Protein AF-A0A068TN97-F1 (afdb_monomer_lite)

pLDDT: mean 81.18, std 13.2, range [40.94, 96.25]

InterPro domains:
  IPR001611 Leucine-rich repeat [PF13855] (22-60)
  IPR001611 Leucine-rich repeat [PS51450] (25-48)
  IPR011009 Protein kinase-like domain superfamily [SSF56112] (70-181)
  IPR032675 Leucine-rich repeat domain superfamily [G3DSA:3.80.10.10] (4-67)
  IPR052451 Serine/threonine kinase-like [PTHR48008] (72-177)

Structure (mmCIF, N/CA/C/O backbone):
data_AF-A0A068TN97-F1
#
_entry.id   AF-A0A068TN97-F1
#
loop_
_atom_site.group_PDB
_atom_site.id
_atom_site.type_symbol
_atom_site.label_atom_id
_atom_site.label_alt_id
_atom_site.label_comp_id
_atom_site.label_asym_id
_atom_site.label_entity_id
_atom_site.label_seq_id
_atom_site.pdbx_PDB_ins_code
_atom_site.Cartn_x
_atom_site.Cartn_y
_atom_site.Cartn_z
_atom_site.occupancy
_atom_site.B_iso_or_equiv
_atom_site.auth_seq_id
_atom_site.auth_comp_id
_atom_site.auth_asym_id
_atom_site.auth_atom_id
_atom_site.pdbx_PDB_model_num
ATOM 1 N N . MET A 1 1 ? 1.987 15.590 -36.826 1.00 49.16 1 MET A N 1
ATOM 2 C CA . MET A 1 1 ? 1.881 14.157 -37.178 1.00 49.16 1 MET A CA 1
ATOM 3 C C . MET A 1 1 ? 2.171 13.370 -35.916 1.00 49.16 1 MET A C 1
ATOM 5 O O . MET A 1 1 ? 3.242 13.570 -35.356 1.00 49.16 1 MET A O 1
ATOM 9 N N . ARG A 1 2 ? 1.218 12.561 -35.445 1.00 51.78 2 ARG A N 1
ATOM 10 C CA . ARG A 1 2 ? 1.407 11.700 -34.271 1.00 51.78 2 ARG A CA 1
ATOM 11 C C . ARG A 1 2 ? 2.441 10.623 -34.602 1.00 51.78 2 ARG A C 1
ATOM 13 O O . ARG A 1 2 ? 2.376 10.057 -35.696 1.00 51.78 2 ARG A O 1
ATOM 20 N N . LYS A 1 3 ? 3.410 10.372 -33.718 1.00 74.44 3 LYS A N 1
ATOM 21 C CA . LYS A 1 3 ? 4.432 9.335 -33.933 1.00 74.44 3 LYS A CA 1
ATOM 22 C C . LYS A 1 3 ? 4.062 8.080 -33.155 1.00 74.44 3 LYS A C 1
ATOM 24 O O . LYS A 1 3 ? 3.906 8.124 -31.937 1.00 74.44 3 LYS A O 1
ATOM 29 N N . PHE A 1 4 ? 3.946 6.978 -33.887 1.00 81.12 4 PHE A N 1
ATOM 30 C CA . PHE A 1 4 ? 3.599 5.662 -33.368 1.00 81.12 4 PHE A CA 1
ATOM 31 C C . PHE A 1 4 ? 4.778 4.717 -33.588 1.00 81.12 4 PHE A C 1
ATOM 33 O O . PHE A 1 4 ? 5.364 4.703 -34.672 1.00 81.12 4 PHE A O 1
ATOM 40 N N . CYS A 1 5 ? 5.101 3.914 -32.580 1.00 78.81 5 CYS A N 1
ATOM 41 C CA . CYS A 1 5 ? 6.014 2.787 -32.706 1.00 78.81 5 CYS A CA 1
ATOM 42 C C . CYS A 1 5 ? 5.256 1.520 -32.310 1.00 78.81 5 CYS A C 1
ATOM 44 O O . CYS A 1 5 ? 4.825 1.389 -31.165 1.00 78.81 5 CYS A O 1
ATOM 46 N N . HIS A 1 6 ? 5.057 0.619 -33.270 1.00 81.25 6 HIS A N 1
ATOM 47 C CA . HIS A 1 6 ? 4.324 -0.624 -33.067 1.00 81.25 6 HIS A CA 1
ATOM 48 C C . HIS A 1 6 ? 5.137 -1.789 -33.624 1.00 81.25 6 HIS A C 1
ATOM 50 O O . HIS A 1 6 ? 5.410 -1.853 -34.824 1.00 81.25 6 HIS A O 1
ATOM 56 N N . SER A 1 7 ? 5.519 -2.715 -32.753 1.00 74.50 7 SER A N 1
ATOM 57 C CA . SER A 1 7 ? 6.149 -3.970 -33.141 1.00 74.50 7 SER A CA 1
ATOM 58 C C . SER A 1 7 ? 5.653 -5.081 -32.226 1.00 74.50 7 SER A C 1
ATOM 60 O O . SER A 1 7 ? 6.258 -5.341 -31.190 1.00 74.50 7 SER A O 1
ATOM 62 N N . GLN A 1 8 ? 4.562 -5.742 -32.600 1.00 74.69 8 GLN A N 1
ATOM 63 C CA . GLN A 1 8 ? 4.034 -6.903 -31.884 1.00 74.69 8 GLN A CA 1
ATOM 64 C C . GLN A 1 8 ? 4.327 -8.197 -32.645 1.00 74.69 8 GLN A C 1
ATOM 66 O O . GLN A 1 8 ? 4.273 -8.220 -33.874 1.00 74.69 8 GLN A O 1
ATOM 71 N N . GLY A 1 9 ? 4.630 -9.290 -31.939 1.00 69.94 9 GLY A N 1
ATOM 72 C CA . GLY A 1 9 ? 4.748 -10.622 -32.549 1.00 69.94 9 GLY A CA 1
ATOM 73 C C . GLY A 1 9 ? 5.951 -10.818 -33.480 1.00 69.94 9 GLY A C 1
ATOM 74 O O . GLY A 1 9 ? 6.032 -11.836 -34.166 1.00 69.94 9 GLY A O 1
ATOM 75 N N . LEU A 1 10 ? 6.909 -9.885 -33.496 1.00 76.94 10 LEU A N 1
ATOM 76 C CA . LEU A 1 10 ? 8.097 -9.933 -34.359 1.00 76.94 10 LEU A CA 1
ATOM 77 C C . LEU A 1 10 ? 9.245 -10.772 -33.770 1.00 76.94 10 LEU A C 1
ATOM 79 O O . LEU A 1 10 ? 10.335 -10.810 -34.338 1.00 76.94 10 LEU A O 1
ATOM 83 N N . ARG A 1 11 ? 9.015 -11.453 -32.636 1.00 79.12 11 ARG A N 1
ATOM 84 C CA . ARG A 1 11 ? 10.014 -12.260 -31.907 1.00 79.12 11 ARG A CA 1
ATOM 85 C C . ARG A 1 11 ? 11.295 -11.480 -31.584 1.00 79.12 11 ARG A C 1
ATOM 87 O O . ARG A 1 11 ? 12.383 -12.054 -31.544 1.00 79.12 11 ARG A O 1
ATOM 94 N N . LEU A 1 12 ? 11.177 -10.173 -31.344 1.00 82.31 12 LEU A N 1
ATOM 95 C CA . LEU A 1 12 ? 12.321 -9.348 -30.958 1.00 82.31 12 LEU A CA 1
ATOM 96 C C . LEU A 1 12 ? 12.901 -9.875 -29.647 1.00 82.31 12 LEU A C 1
ATOM 98 O O . LEU A 1 12 ? 12.160 -10.062 -28.693 1.00 82.31 12 LEU A O 1
ATOM 102 N N . ASN A 1 13 ? 14.207 -10.119 -29.591 1.00 84.56 13 ASN A N 1
ATOM 103 C CA . ASN A 1 13 ? 14.864 -10.767 -28.450 1.00 84.56 13 ASN A CA 1
ATOM 104 C C . ASN A 1 13 ? 15.974 -9.922 -27.807 1.00 84.56 13 ASN A C 1
ATOM 106 O O . ASN A 1 13 ? 16.720 -10.406 -26.958 1.00 84.56 13 ASN A O 1
ATOM 110 N N . ARG A 1 14 ? 16.101 -8.663 -28.230 1.00 83.69 14 ARG A N 1
ATOM 111 C CA . ARG A 1 14 ? 17.090 -7.712 -27.715 1.00 83.69 14 ARG A CA 1
ATOM 112 C C . ARG A 1 14 ? 16.476 -6.824 -26.626 1.00 83.69 14 ARG A C 1
ATOM 114 O O . ARG A 1 14 ? 15.255 -6.729 -26.556 1.00 83.69 14 ARG A O 1
ATOM 121 N N . PRO A 1 15 ? 17.287 -6.167 -25.786 1.00 86.25 15 PRO A N 1
ATOM 122 C CA . PRO A 1 15 ? 16.788 -5.122 -24.901 1.00 86.25 15 PRO A CA 1
ATOM 123 C C . PRO A 1 15 ? 16.135 -3.977 -25.671 1.00 86.25 15 PRO A C 1
ATOM 125 O O . PRO A 1 15 ? 16.479 -3.713 -26.827 1.00 86.25 15 PRO A O 1
ATOM 128 N N . ILE A 1 16 ? 15.209 -3.286 -25.007 1.00 88.25 16 ILE A N 1
ATOM 129 C CA . ILE A 1 16 ? 14.672 -2.020 -25.504 1.00 88.25 16 ILE A CA 1
ATOM 130 C C . ILE A 1 16 ? 15.846 -1.041 -25.606 1.00 88.25 16 ILE A C 1
ATOM 132 O O . ILE A 1 16 ? 16.608 -0.882 -24.658 1.00 88.25 16 ILE A O 1
ATOM 136 N N . ALA A 1 17 ? 16.018 -0.418 -26.769 1.00 88.31 17 ALA A N 1
ATOM 137 C CA . ALA A 1 17 ? 17.126 0.499 -26.995 1.00 88.31 17 ALA A CA 1
ATOM 138 C C . ALA A 1 17 ? 16.873 1.854 -26.319 1.00 88.31 17 ALA A C 1
ATOM 140 O O . ALA A 1 17 ? 15.827 2.466 -26.544 1.00 88.31 17 ALA A O 1
ATOM 141 N N . ASP A 1 18 ? 17.870 2.372 -25.595 1.00 85.56 18 ASP A N 1
ATOM 142 C CA . ASP A 1 18 ? 17.830 3.699 -24.956 1.00 85.56 18 ASP A CA 1
ATOM 143 C C . ASP A 1 18 ? 17.488 4.829 -25.935 1.00 85.56 18 ASP A C 1
ATOM 145 O O . ASP A 1 18 ? 16.902 5.840 -25.544 1.00 85.56 18 ASP A O 1
ATOM 149 N N . SER A 1 19 ? 17.809 4.650 -27.220 1.00 85.56 19 SER A N 1
ATOM 150 C CA . SER A 1 19 ? 17.523 5.615 -28.279 1.00 85.56 19 SER A CA 1
ATOM 151 C C . SER A 1 19 ? 16.033 5.905 -28.471 1.00 85.56 19 SER A C 1
ATOM 153 O O . SER A 1 19 ? 15.703 6.973 -28.987 1.00 85.56 19 SER A O 1
ATOM 155 N N . LEU A 1 20 ? 15.135 5.021 -28.017 1.00 84.75 20 LEU A N 1
ATOM 156 C CA . LEU A 1 20 ? 13.691 5.275 -28.015 1.00 84.75 20 LEU A CA 1
ATOM 157 C C . LEU A 1 20 ? 13.319 6.492 -27.158 1.00 84.75 20 LEU A C 1
ATOM 159 O O . LEU A 1 20 ? 12.398 7.220 -27.521 1.00 84.75 20 LEU A O 1
ATOM 163 N N . GLY A 1 21 ? 14.080 6.775 -26.098 1.00 81.62 21 GLY A N 1
ATOM 164 C CA . GLY A 1 21 ? 13.890 7.967 -25.269 1.00 81.62 21 GLY A CA 1
ATOM 165 C C . GLY A 1 21 ? 14.198 9.292 -25.974 1.00 81.62 21 GLY A C 1
ATOM 166 O O . GLY A 1 21 ? 13.709 10.338 -25.561 1.00 81.62 21 GLY A O 1
ATOM 167 N N . HIS A 1 22 ? 14.943 9.277 -27.087 1.00 87.06 22 HIS A N 1
ATOM 168 C CA . HIS A 1 22 ? 15.170 10.484 -27.895 1.00 87.06 22 HIS A CA 1
ATOM 169 C C . HIS A 1 22 ? 13.959 10.857 -28.757 1.00 87.06 22 HIS A C 1
ATOM 171 O O . HIS A 1 22 ? 13.893 11.962 -29.302 1.00 87.06 22 HIS A O 1
ATOM 177 N N . ILE A 1 23 ? 12.979 9.961 -28.893 1.00 87.06 23 ILE A N 1
ATOM 178 C CA . ILE A 1 23 ? 11.760 10.214 -29.657 1.00 87.06 23 ILE A CA 1
ATOM 179 C C . ILE A 1 23 ? 10.747 10.911 -28.746 1.00 87.06 23 ILE A C 1
ATOM 181 O O . ILE A 1 23 ? 9.641 10.433 -28.546 1.00 87.06 23 ILE A O 1
ATOM 185 N N . ILE A 1 24 ? 11.095 12.089 -28.228 1.00 85.19 24 ILE A N 1
ATOM 186 C CA . ILE A 1 24 ? 10.272 12.850 -27.266 1.00 85.19 24 ILE A CA 1
ATOM 187 C C . ILE A 1 24 ? 8.846 13.164 -27.755 1.00 85.19 24 ILE A C 1
ATOM 189 O O . ILE A 1 24 ? 7.986 13.508 -26.963 1.00 85.19 24 ILE A O 1
ATOM 193 N N . SER A 1 25 ? 8.586 13.039 -29.060 1.00 88.12 25 SER A N 1
ATOM 194 C CA . SER A 1 25 ? 7.274 13.244 -29.703 1.00 88.12 25 SER A CA 1
ATOM 195 C C . SER A 1 25 ? 6.462 11.950 -29.870 1.00 88.12 25 SER A C 1
ATOM 197 O O . SER A 1 25 ? 5.486 11.935 -30.618 1.00 88.12 25 SER A O 1
ATOM 199 N N . LEU A 1 26 ? 6.899 10.845 -29.261 1.00 85.62 26 LEU A N 1
ATOM 200 C CA . LEU A 1 26 ? 6.230 9.551 -29.338 1.00 85.62 26 LEU A CA 1
ATOM 201 C C . LEU A 1 26 ? 4.951 9.567 -28.495 1.00 85.62 26 LEU A C 1
ATOM 203 O O . LEU A 1 26 ? 5.003 9.834 -27.299 1.00 85.62 26 LEU A O 1
ATOM 207 N N . GLU A 1 27 ? 3.815 9.259 -29.121 1.00 82.69 27 GLU A N 1
ATOM 208 C CA . GLU A 1 27 ? 2.507 9.236 -28.449 1.00 82.69 27 GLU A CA 1
ATOM 209 C C . GLU A 1 27 ? 2.067 7.818 -28.079 1.00 82.69 27 GLU A C 1
ATOM 211 O O . GLU A 1 27 ? 1.335 7.628 -27.107 1.00 82.69 27 GLU A O 1
ATOM 216 N N . VAL A 1 28 ? 2.520 6.820 -28.842 1.00 82.19 28 VAL A N 1
ATOM 217 C CA . VAL A 1 28 ? 2.149 5.411 -28.677 1.00 82.19 28 VAL A CA 1
ATOM 218 C C . VAL A 1 28 ? 3.379 4.537 -28.881 1.00 82.19 28 VAL A C 1
ATOM 220 O O . VAL A 1 28 ? 4.020 4.596 -29.938 1.00 82.19 28 VAL A O 1
ATOM 223 N N . LEU A 1 29 ? 3.666 3.694 -27.891 1.00 86.56 29 LEU A N 1
ATOM 224 C CA . LEU A 1 29 ? 4.701 2.670 -27.939 1.00 86.56 29 LEU A CA 1
ATOM 225 C C . LEU A 1 29 ? 4.099 1.312 -27.587 1.00 86.56 29 LEU A C 1
ATOM 227 O O . LEU A 1 29 ? 3.669 1.084 -26.458 1.00 86.56 29 LEU A O 1
ATOM 231 N N . ASP A 1 30 ? 4.107 0.396 -28.542 1.00 84.50 30 ASP A N 1
ATOM 232 C CA . ASP A 1 30 ? 3.635 -0.965 -28.337 1.00 84.50 30 ASP A CA 1
ATOM 233 C C . ASP A 1 30 ? 4.679 -1.969 -28.819 1.00 84.50 30 ASP A C 1
ATOM 235 O O . ASP A 1 30 ? 4.937 -2.110 -30.017 1.00 84.50 30 ASP A O 1
ATOM 239 N N . LEU A 1 31 ? 5.291 -2.649 -27.856 1.00 86.88 31 LEU A N 1
ATOM 240 C CA . LEU A 1 31 ? 6.299 -3.684 -28.063 1.00 86.88 31 LEU A CA 1
ATOM 241 C C . LEU A 1 31 ? 5.821 -5.040 -27.533 1.00 86.88 31 LEU A C 1
ATOM 243 O O . LEU A 1 31 ? 6.640 -5.935 -27.291 1.00 86.88 31 LEU A O 1
ATOM 247 N N . SER A 1 32 ? 4.520 -5.185 -27.285 1.00 85.44 32 SER A N 1
ATOM 248 C CA . SER A 1 32 ? 3.985 -6.368 -26.626 1.00 85.44 32 SER A CA 1
ATOM 249 C C . SER A 1 32 ? 4.159 -7.641 -27.452 1.00 85.44 32 SER A C 1
ATOM 251 O O . SER A 1 32 ? 4.317 -7.604 -28.672 1.00 85.44 32 SER A O 1
ATOM 253 N N . ASN A 1 33 ? 4.142 -8.791 -26.782 1.00 85.06 33 ASN A N 1
ATOM 254 C CA . ASN A 1 33 ? 4.224 -10.105 -27.420 1.00 85.06 33 ASN A CA 1
ATOM 255 C C . ASN A 1 33 ? 5.516 -10.301 -28.237 1.00 85.06 33 ASN A C 1
ATOM 257 O O . ASN A 1 33 ? 5.493 -10.683 -29.411 1.00 85.06 33 ASN A O 1
ATOM 261 N N . ASN A 1 34 ? 6.655 -10.013 -27.611 1.00 84.75 34 ASN A N 1
ATOM 262 C CA . ASN A 1 34 ? 7.986 -10.305 -28.137 1.00 84.75 34 ASN A CA 1
ATOM 263 C C . ASN A 1 34 ? 8.798 -11.089 -27.090 1.00 84.75 34 ASN A C 1
ATOM 265 O O . ASN A 1 34 ? 8.294 -11.516 -26.059 1.00 84.75 34 ASN A O 1
ATOM 269 N N . ASN A 1 35 ? 10.076 -11.319 -27.369 1.00 84.62 35 ASN A N 1
ATOM 270 C CA . ASN A 1 35 ? 11.005 -11.998 -26.471 1.00 84.62 35 ASN A CA 1
ATOM 271 C C . ASN A 1 35 ? 12.020 -11.004 -25.867 1.00 84.62 35 ASN A C 1
ATOM 273 O O . ASN A 1 35 ? 13.162 -11.382 -25.584 1.00 84.62 35 ASN A O 1
ATOM 277 N N . LEU A 1 36 ? 11.646 -9.719 -25.754 1.00 85.56 36 LEU A N 1
ATOM 278 C CA . LEU A 1 36 ? 12.540 -8.649 -25.305 1.00 85.56 36 LEU A CA 1
ATOM 279 C C . LEU A 1 36 ? 12.953 -8.922 -23.859 1.00 85.56 36 LEU A C 1
ATOM 281 O O . LEU A 1 36 ? 12.133 -9.345 -23.049 1.00 85.56 36 LEU A O 1
ATOM 285 N N . SER A 1 37 ? 14.215 -8.680 -23.522 1.00 82.69 37 SER A N 1
ATOM 286 C CA . SER A 1 37 ? 14.755 -8.968 -22.190 1.00 82.69 37 SER A CA 1
ATOM 287 C C . SER A 1 37 ? 15.732 -7.889 -21.734 1.00 82.69 37 SER A C 1
ATOM 289 O O . SER A 1 37 ? 16.236 -7.122 -22.547 1.00 82.69 37 SER A O 1
ATOM 291 N N . GLY A 1 38 ? 16.004 -7.812 -20.431 1.00 82.06 38 GLY A N 1
ATOM 292 C CA . GLY A 1 38 ? 16.832 -6.744 -19.854 1.00 82.06 38 GLY A CA 1
ATOM 293 C C . GLY A 1 38 ? 16.003 -5.585 -19.285 1.00 82.06 38 GLY A C 1
ATOM 294 O O . GLY A 1 38 ? 14.782 -5.713 -19.177 1.00 82.06 38 GLY A O 1
ATOM 295 N N . PRO A 1 39 ? 16.645 -4.497 -18.823 1.00 80.44 39 PRO A N 1
ATOM 296 C CA . PRO A 1 39 ? 15.943 -3.397 -18.175 1.00 80.44 39 PRO A CA 1
ATOM 297 C C . PRO A 1 39 ? 15.105 -2.577 -19.168 1.00 80.44 39 PRO A C 1
ATOM 299 O O . PRO A 1 39 ? 15.451 -2.463 -20.341 1.00 80.44 39 PRO A O 1
ATOM 302 N N . ILE A 1 40 ? 14.020 -1.984 -18.679 1.00 84.88 40 ILE A N 1
ATOM 303 C CA . ILE A 1 40 ? 13.270 -0.915 -19.333 1.00 84.88 40 ILE A CA 1
ATOM 304 C C . ILE A 1 40 ? 14.122 0.356 -19.198 1.00 84.88 40 ILE A C 1
ATOM 306 O O . ILE A 1 40 ? 14.347 0.775 -18.062 1.00 84.88 40 ILE A O 1
ATOM 310 N N . PRO A 1 41 ? 14.593 0.960 -20.303 1.00 85.50 41 PRO A N 1
ATOM 311 C CA . PRO A 1 41 ? 15.440 2.145 -20.262 1.00 85.50 41 PRO A CA 1
ATOM 312 C C . PRO A 1 41 ? 14.784 3.314 -19.532 1.00 85.50 41 PRO A C 1
ATOM 314 O O . PRO A 1 41 ? 13.663 3.706 -19.871 1.00 85.50 41 PRO A O 1
ATOM 317 N N . LYS A 1 42 ? 15.508 3.952 -18.608 1.00 79.56 42 LYS A N 1
ATOM 318 C CA . LYS A 1 42 ? 15.075 5.193 -17.950 1.00 79.56 42 LYS A CA 1
ATOM 319 C C . LYS A 1 42 ? 14.850 6.329 -18.942 1.00 79.56 42 LYS A C 1
ATOM 321 O O . LYS A 1 42 ? 14.064 7.228 -18.674 1.00 79.56 42 LYS A O 1
ATOM 326 N N . SER A 1 43 ? 15.463 6.277 -20.122 1.00 81.69 43 SER A N 1
ATOM 327 C CA . SER A 1 43 ? 15.184 7.236 -21.191 1.00 81.69 43 SER A CA 1
ATOM 328 C C . SER A 1 43 ? 13.716 7.218 -21.656 1.00 81.69 43 SER A C 1
ATOM 330 O O . SER A 1 43 ? 13.263 8.186 -22.255 1.00 81.69 43 SER A O 1
ATOM 332 N N . LEU A 1 44 ? 12.926 6.184 -21.343 1.00 82.75 44 LEU A N 1
ATOM 333 C CA . LEU A 1 44 ? 11.479 6.209 -21.586 1.00 82.75 44 LEU A CA 1
ATOM 334 C C . LEU A 1 44 ? 10.715 7.131 -20.617 1.00 82.75 44 LEU A C 1
ATOM 336 O O . LEU A 1 44 ? 9.614 7.559 -20.948 1.00 82.75 44 LEU A O 1
ATOM 340 N N . GLU A 1 45 ? 11.297 7.485 -19.465 1.00 79.88 45 GLU A N 1
ATOM 341 C CA . GLU A 1 45 ? 10.715 8.419 -18.483 1.00 79.88 45 GLU A CA 1
ATOM 342 C C . GLU A 1 45 ? 10.592 9.843 -19.049 1.00 79.88 45 GLU A C 1
ATOM 344 O O . GLU A 1 45 ? 9.705 10.595 -18.656 1.00 79.88 45 GLU A O 1
ATOM 349 N N . VAL A 1 46 ? 11.443 10.216 -20.015 1.00 82.00 46 VAL A N 1
ATOM 350 C CA . VAL A 1 46 ? 11.436 11.563 -20.614 1.00 82.00 46 VAL A CA 1
ATOM 351 C C . VAL A 1 46 ? 10.414 11.734 -21.749 1.00 82.00 46 VAL A C 1
ATOM 353 O O . VAL A 1 46 ? 10.320 12.813 -22.336 1.00 82.00 46 VAL A O 1
ATOM 356 N N . LEU A 1 47 ? 9.632 10.696 -22.074 1.00 83.12 47 LEU A N 1
ATOM 357 C CA . LEU A 1 47 ? 8.617 10.728 -23.132 1.00 83.12 47 LEU A CA 1
ATOM 358 C C . LEU A 1 47 ? 7.315 11.390 -22.648 1.00 83.12 47 LEU A C 1
ATOM 360 O O . LEU A 1 47 ? 6.300 10.732 -22.432 1.00 83.12 47 LEU A O 1
ATOM 364 N N . SER A 1 48 ? 7.334 12.715 -22.513 1.00 82.19 48 SER A N 1
ATOM 365 C CA . SER A 1 48 ? 6.231 13.512 -21.949 1.00 82.19 48 SER A CA 1
ATOM 366 C C . SER A 1 48 ? 4.916 13.486 -22.741 1.00 82.19 48 SER A C 1
ATOM 368 O O . SER A 1 48 ? 3.871 13.818 -22.188 1.00 82.19 48 SER A O 1
ATOM 370 N N . TYR A 1 49 ? 4.947 13.091 -24.017 1.00 81.12 49 TYR A N 1
ATOM 371 C CA . TYR A 1 49 ? 3.760 12.982 -24.874 1.00 81.12 49 TYR A CA 1
ATOM 372 C C . TYR A 1 49 ? 3.218 11.549 -24.994 1.00 81.12 49 TYR A C 1
ATOM 374 O O . TYR A 1 49 ? 2.251 11.327 -25.724 1.00 81.12 49 TYR A O 1
ATOM 382 N N . LEU A 1 50 ? 3.815 10.571 -24.301 1.00 80.50 50 LEU A N 1
ATOM 383 C CA . LEU A 1 50 ? 3.412 9.172 -24.399 1.00 80.50 50 LEU A CA 1
ATOM 384 C C . LEU A 1 50 ? 2.057 8.955 -23.713 1.00 80.50 50 LEU A C 1
ATOM 386 O O . LEU A 1 50 ? 1.924 9.063 -22.499 1.00 80.50 50 LEU A O 1
ATOM 390 N N . THR A 1 51 ? 1.048 8.621 -24.509 1.00 80.06 51 THR A N 1
ATOM 391 C CA . THR A 1 51 ? -0.330 8.378 -24.048 1.00 80.06 51 THR A CA 1
ATOM 392 C C . THR A 1 51 ? -0.662 6.895 -23.926 1.00 80.06 51 THR A C 1
ATOM 394 O O . THR A 1 51 ? -1.607 6.525 -23.233 1.00 80.06 51 THR A O 1
ATOM 397 N N . TYR A 1 52 ? 0.112 6.036 -24.592 1.00 75.12 52 TYR A N 1
ATOM 398 C CA . TYR A 1 52 ? -0.078 4.592 -24.581 1.00 75.12 52 TYR A CA 1
ATOM 399 C C . TYR A 1 52 ? 1.271 3.873 -24.582 1.00 75.12 52 TYR A C 1
ATOM 401 O O . TYR A 1 52 ? 2.097 4.089 -25.473 1.00 75.12 52 TYR A O 1
ATOM 409 N N . LEU A 1 53 ? 1.463 2.988 -23.605 1.00 82.81 53 LEU A N 1
ATOM 410 C CA . LEU A 1 53 ? 2.631 2.124 -23.484 1.00 82.81 53 LEU A CA 1
ATOM 411 C C . LEU A 1 53 ? 2.178 0.686 -23.243 1.00 82.81 53 LEU A C 1
ATOM 413 O O . LEU A 1 53 ? 1.554 0.394 -22.224 1.00 82.81 53 LEU A O 1
ATOM 417 N N . ASN A 1 54 ? 2.540 -0.220 -24.144 1.00 79.00 54 ASN A N 1
ATOM 418 C CA . ASN A 1 54 ? 2.289 -1.643 -23.975 1.00 79.00 54 ASN A CA 1
ATOM 419 C C . ASN A 1 54 ? 3.584 -2.439 -24.158 1.00 79.00 54 ASN A C 1
ATOM 421 O O . ASN A 1 54 ? 4.121 -2.549 -25.258 1.00 79.00 54 ASN A O 1
ATOM 425 N N . LEU A 1 55 ? 4.088 -2.992 -23.054 1.00 83.00 55 LEU A N 1
ATOM 426 C CA . LEU A 1 55 ? 5.298 -3.822 -23.007 1.00 83.00 55 LEU A CA 1
ATOM 427 C C . LEU A 1 55 ? 4.999 -5.268 -22.577 1.00 83.00 55 LEU A C 1
ATOM 429 O O . LEU A 1 55 ? 5.925 -6.037 -22.318 1.00 83.00 55 LEU A O 1
ATOM 433 N N . SER A 1 56 ? 3.717 -5.631 -22.476 1.00 78.31 56 SER A N 1
ATOM 434 C CA . SER A 1 56 ? 3.265 -6.934 -21.972 1.00 78.31 56 SER A CA 1
ATOM 435 C C . SER A 1 56 ? 3.790 -8.107 -22.807 1.00 78.31 56 SER A C 1
ATOM 437 O O . SER A 1 56 ? 4.148 -7.940 -23.971 1.00 78.31 56 SER A O 1
ATOM 439 N N . PHE A 1 57 ? 3.840 -9.307 -22.221 1.00 81.31 57 PHE A N 1
ATOM 440 C CA . PHE A 1 57 ? 4.332 -10.515 -22.899 1.00 81.31 57 PHE A CA 1
ATOM 441 C C . PHE A 1 57 ? 5.757 -10.331 -23.459 1.00 81.31 57 PHE A C 1
ATOM 443 O O . PHE A 1 57 ? 5.997 -10.489 -24.652 1.00 81.31 57 PHE A O 1
ATOM 450 N N . ASN A 1 58 ? 6.676 -9.934 -22.573 1.00 79.50 58 ASN A N 1
ATOM 451 C CA . ASN A 1 58 ? 8.125 -9.849 -22.765 1.00 79.50 58 ASN A CA 1
ATOM 452 C C . ASN A 1 58 ? 8.827 -10.229 -21.444 1.00 79.50 58 ASN A C 1
ATOM 454 O O . ASN A 1 58 ? 8.187 -10.286 -20.399 1.00 79.50 58 ASN A O 1
ATOM 458 N N . HIS A 1 59 ? 10.151 -10.388 -21.456 1.00 80.06 59 HIS A N 1
ATOM 459 C CA . HIS A 1 59 ? 10.990 -10.727 -20.295 1.00 80.06 59 HIS A CA 1
ATOM 460 C C . HIS A 1 59 ? 11.748 -9.508 -19.723 1.00 80.06 59 HIS A C 1
ATOM 462 O O . HIS A 1 59 ? 12.930 -9.586 -19.359 1.00 80.06 59 HIS A O 1
ATOM 468 N N . LEU A 1 60 ? 11.083 -8.351 -19.700 1.00 77.88 60 LEU A N 1
ATOM 469 C CA . LEU A 1 60 ? 11.663 -7.062 -19.309 1.00 77.88 60 LEU A CA 1
ATOM 470 C C . LEU A 1 60 ? 11.745 -6.901 -17.783 1.00 77.88 60 LEU A C 1
ATOM 472 O O . LEU A 1 60 ? 10.980 -7.495 -17.026 1.00 77.88 60 LEU A O 1
ATOM 476 N N . ARG A 1 61 ? 12.688 -6.078 -17.319 1.00 73.94 61 ARG A N 1
ATOM 477 C CA . ARG A 1 61 ? 12.944 -5.769 -15.899 1.00 73.94 61 ARG A CA 1
ATOM 478 C C . ARG A 1 61 ? 12.943 -4.251 -15.697 1.00 73.94 61 ARG A C 1
ATOM 480 O O . ARG A 1 61 ? 13.183 -3.528 -16.646 1.00 73.94 61 ARG A O 1
ATOM 487 N N . LEU A 1 62 ? 12.713 -3.730 -14.496 1.00 62.78 62 LEU A N 1
ATOM 488 C CA . LEU A 1 62 ? 12.870 -2.285 -14.246 1.00 62.78 62 LEU A CA 1
ATOM 489 C C . LEU A 1 62 ? 14.358 -1.926 -14.080 1.00 62.78 62 LEU A C 1
ATOM 491 O O . LEU A 1 62 ? 15.128 -2.723 -13.534 1.00 62.78 62 LEU A O 1
ATOM 495 N N . GLU A 1 63 ? 14.781 -0.755 -14.569 1.00 55.25 63 GLU A N 1
ATOM 496 C CA . GLU A 1 63 ? 16.152 -0.276 -14.365 1.00 55.25 63 GLU A CA 1
ATOM 497 C C . GLU A 1 63 ? 16.405 -0.014 -12.874 1.00 55.25 63 GLU A C 1
ATOM 499 O O . GLU A 1 63 ? 15.564 0.533 -12.156 1.00 55.25 63 GLU A O 1
ATOM 504 N N . ARG A 1 64 ? 17.556 -0.477 -12.381 1.00 51.88 64 ARG A N 1
ATOM 505 C CA . ARG A 1 64 ? 17.856 -0.516 -10.949 1.00 51.88 64 ARG A CA 1
ATOM 506 C C . ARG A 1 64 ? 18.045 0.903 -10.406 1.00 51.88 64 ARG A C 1
ATOM 508 O O . ARG A 1 64 ? 19.115 1.480 -10.576 1.00 51.88 64 ARG A O 1
ATOM 515 N N . ARG A 1 65 ? 17.067 1.433 -9.668 1.00 44.09 65 ARG A N 1
ATOM 516 C CA . ARG A 1 65 ? 17.362 2.410 -8.613 1.00 44.09 65 ARG A CA 1
ATOM 517 C C . ARG A 1 65 ? 17.513 1.666 -7.287 1.00 44.09 65 ARG A C 1
ATOM 519 O O . ARG A 1 65 ? 16.598 0.991 -6.838 1.00 44.09 65 ARG A O 1
ATOM 526 N N . ASN A 1 66 ? 18.696 1.837 -6.707 1.00 41.00 66 ASN A N 1
ATOM 527 C CA . ASN A 1 66 ? 19.149 1.422 -5.380 1.00 41.00 66 ASN A CA 1
ATOM 528 C C . ASN A 1 66 ? 19.590 -0.046 -5.210 1.00 41.00 66 ASN A C 1
ATOM 530 O O . ASN A 1 66 ? 18.861 -1.022 -5.360 1.00 41.00 66 ASN A O 1
ATOM 534 N N . SER A 1 67 ? 20.869 -0.151 -4.865 1.00 40.94 67 SER A N 1
ATOM 535 C CA . SER A 1 67 ? 21.726 -1.320 -4.723 1.00 40.94 67 SER A CA 1
ATOM 536 C C . SER A 1 67 ? 21.575 -2.036 -3.377 1.00 40.94 67 SER A C 1
ATOM 538 O O . SER A 1 67 ? 22.576 -2.259 -2.703 1.00 40.94 67 SER A O 1
ATOM 540 N N . LEU A 1 68 ? 20.354 -2.385 -2.959 1.00 42.00 68 LEU A N 1
ATOM 541 C CA . LEU A 1 68 ? 20.157 -3.151 -1.712 1.00 42.00 68 LEU A CA 1
ATOM 542 C C . LEU A 1 68 ? 19.170 -4.321 -1.808 1.00 42.00 68 LEU A C 1
ATOM 544 O O . LEU A 1 68 ? 18.888 -4.959 -0.805 1.00 42.00 68 LEU A O 1
ATOM 548 N N . CYS A 1 69 ? 18.682 -4.670 -2.998 1.00 42.34 69 CYS A N 1
ATOM 549 C CA . CYS A 1 69 ? 17.799 -5.826 -3.153 1.00 42.34 69 CYS A CA 1
ATOM 550 C C . CYS A 1 69 ? 18.266 -6.718 -4.310 1.00 42.34 69 CYS A C 1
ATOM 552 O O . CYS A 1 69 ? 17.625 -6.851 -5.351 1.00 42.34 69 CYS A O 1
ATOM 554 N N . THR A 1 70 ? 19.462 -7.280 -4.153 1.00 46.12 70 THR A N 1
ATOM 555 C CA . THR A 1 70 ? 19.990 -8.354 -4.995 1.00 46.12 70 THR A CA 1
ATOM 556 C C . THR A 1 70 ? 19.441 -9.681 -4.487 1.00 46.12 70 THR A C 1
ATOM 558 O O . THR A 1 70 ? 20.012 -10.232 -3.557 1.00 46.12 70 THR A O 1
ATOM 561 N N . ASP A 1 71 ? 18.312 -10.146 -5.031 1.00 42.03 71 ASP A N 1
ATOM 562 C CA . ASP A 1 71 ? 18.247 -11.484 -5.643 1.00 42.03 71 ASP A CA 1
ATOM 563 C C . ASP A 1 71 ? 16.835 -11.897 -6.109 1.00 42.03 71 ASP A C 1
ATOM 565 O O . ASP A 1 71 ? 15.866 -11.840 -5.357 1.00 42.03 71 ASP A O 1
ATOM 569 N N . PHE A 1 72 ? 16.801 -12.343 -7.374 1.00 49.78 72 PHE A N 1
ATOM 570 C CA . PHE A 1 72 ? 15.790 -13.106 -8.135 1.00 49.78 72 PHE A CA 1
ATOM 571 C C . PHE A 1 72 ? 14.343 -12.546 -8.224 1.00 49.78 72 PHE A C 1
ATOM 573 O O . PHE A 1 72 ? 13.720 -12.132 -7.261 1.00 49.78 72 PHE A O 1
ATOM 580 N N . GLY A 1 73 ? 13.691 -12.482 -9.389 1.00 46.38 73 GLY A N 1
ATOM 581 C CA . GLY A 1 73 ? 13.752 -13.430 -10.500 1.00 46.38 73 GLY A CA 1
ATOM 582 C C . GLY A 1 73 ? 12.604 -14.447 -10.463 1.00 46.38 73 GLY A C 1
ATOM 583 O O . GLY A 1 73 ? 12.862 -15.618 -10.685 1.00 46.38 73 GLY A O 1
ATOM 584 N N . LEU A 1 74 ? 11.361 -14.030 -10.178 1.00 41.19 74 LEU A N 1
ATOM 585 C CA . LEU A 1 74 ? 10.151 -14.836 -10.404 1.00 41.19 74 LEU A CA 1
ATOM 586 C C . LEU A 1 74 ? 9.008 -13.916 -10.866 1.00 41.19 74 LEU A C 1
ATOM 588 O O . LEU A 1 74 ? 8.598 -13.0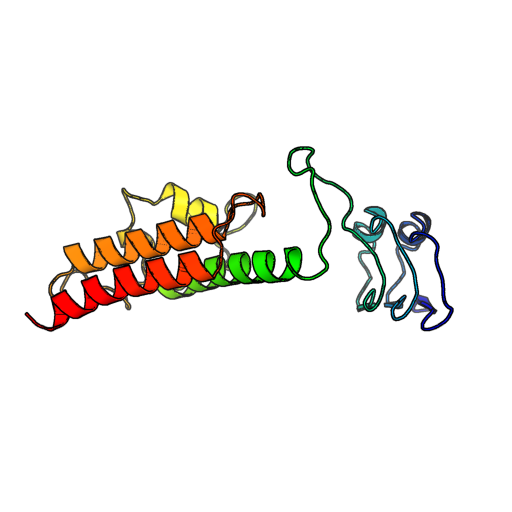24 -10.122 1.00 41.19 74 LEU A O 1
ATOM 592 N N . GLU A 1 75 ? 8.485 -14.160 -12.071 1.00 45.69 75 GLU A N 1
ATOM 593 C CA . GLU A 1 75 ? 7.425 -13.413 -12.789 1.00 45.69 75 GLU A CA 1
ATOM 594 C C . GLU A 1 75 ? 6.059 -13.295 -12.057 1.00 45.69 75 GLU A C 1
ATOM 596 O O . GLU A 1 75 ? 5.094 -12.807 -12.626 1.00 45.69 75 GLU A O 1
ATOM 601 N N . GLY A 1 76 ? 5.957 -13.650 -10.771 1.00 51.78 76 GLY A N 1
ATOM 602 C CA . GLY A 1 76 ? 4.756 -13.439 -9.943 1.00 51.78 76 GLY A CA 1
ATOM 603 C C . GLY A 1 76 ? 5.024 -12.927 -8.522 1.00 51.78 76 GLY A C 1
ATOM 604 O O . GLY A 1 76 ? 4.112 -12.425 -7.862 1.00 51.78 76 GLY A O 1
ATOM 605 N N . LEU A 1 77 ? 6.270 -12.989 -8.034 1.00 50.16 77 LEU A N 1
ATOM 606 C CA . LEU A 1 77 ? 6.609 -12.559 -6.669 1.00 50.16 77 LEU A CA 1
ATOM 607 C C . LEU A 1 77 ? 6.639 -11.030 -6.551 1.00 50.16 77 LEU A C 1
ATOM 609 O O . LEU A 1 77 ? 6.251 -10.460 -5.536 1.00 50.16 77 LEU A O 1
ATOM 613 N N . VAL A 1 78 ? 7.078 -10.366 -7.623 1.00 57.94 78 VAL A N 1
ATOM 614 C CA . VAL A 1 78 ? 7.047 -8.905 -7.727 1.00 57.94 78 VAL A CA 1
ATOM 615 C C . VAL A 1 78 ? 5.598 -8.419 -7.790 1.00 57.94 78 VAL A C 1
ATOM 617 O O . VAL A 1 78 ? 5.251 -7.514 -7.042 1.00 57.94 78 VAL A O 1
ATOM 620 N N . SER A 1 79 ? 4.737 -9.069 -8.587 1.00 63.16 79 SER A N 1
ATOM 621 C CA . SER A 1 79 ? 3.309 -8.717 -8.677 1.00 63.16 79 SER A CA 1
ATOM 622 C C . SER A 1 79 ? 2.603 -8.884 -7.334 1.00 63.16 79 SER A C 1
ATOM 624 O O . SER A 1 79 ? 2.038 -7.929 -6.825 1.00 63.16 79 SER A O 1
ATOM 626 N N . THR A 1 80 ? 2.731 -10.052 -6.696 1.00 71.50 80 THR A N 1
ATOM 627 C CA . THR A 1 80 ? 2.092 -10.306 -5.391 1.00 71.50 80 THR A CA 1
ATOM 628 C C . THR A 1 80 ? 2.569 -9.350 -4.300 1.00 71.50 80 THR A C 1
ATOM 630 O O . THR A 1 80 ? 1.776 -8.924 -3.466 1.00 71.50 80 THR A O 1
ATOM 633 N N . ARG A 1 81 ? 3.850 -8.963 -4.295 1.00 73.88 81 ARG A N 1
ATOM 634 C CA . ARG A 1 81 ? 4.357 -7.958 -3.352 1.00 73.88 81 ARG A CA 1
ATOM 635 C C . ARG A 1 81 ? 3.867 -6.554 -3.688 1.00 73.88 81 ARG A C 1
ATOM 637 O O . ARG A 1 81 ? 3.627 -5.786 -2.759 1.00 73.88 81 ARG A O 1
ATOM 644 N N . ILE A 1 82 ? 3.716 -6.198 -4.963 1.00 77.00 82 ILE A N 1
ATOM 645 C CA . ILE A 1 82 ? 3.088 -4.933 -5.376 1.00 77.00 82 ILE A CA 1
ATOM 646 C C . ILE A 1 82 ? 1.626 -4.901 -4.922 1.00 77.00 82 ILE A C 1
ATOM 648 O O . ILE A 1 82 ? 1.224 -3.919 -4.310 1.00 77.00 82 ILE A O 1
ATOM 652 N N . ASP A 1 83 ? 0.877 -5.988 -5.103 1.00 81.56 83 ASP A N 1
ATOM 653 C CA . ASP A 1 83 ? -0.512 -6.084 -4.643 1.00 81.56 83 ASP A CA 1
ATOM 654 C C . ASP A 1 83 ? -0.610 -5.897 -3.123 1.00 81.56 83 ASP A C 1
ATOM 656 O O . ASP A 1 83 ? -1.504 -5.207 -2.638 1.00 81.56 83 ASP A O 1
ATOM 660 N N . VAL A 1 84 ? 0.346 -6.444 -2.360 1.00 89.44 84 VAL A N 1
ATOM 661 C CA . VAL A 1 84 ? 0.442 -6.204 -0.909 1.00 89.44 84 VAL A CA 1
ATOM 662 C C . VAL A 1 84 ? 0.689 -4.726 -0.603 1.00 89.44 84 VAL A C 1
ATOM 664 O O . VAL A 1 84 ? 0.071 -4.189 0.312 1.00 89.44 84 VAL A O 1
ATOM 667 N N . TYR A 1 85 ? 1.549 -4.046 -1.363 1.00 87.56 85 TYR A N 1
ATOM 668 C CA . TYR A 1 85 ? 1.776 -2.610 -1.182 1.00 87.56 85 TYR A CA 1
ATOM 669 C C . TYR A 1 85 ? 0.499 -1.812 -1.435 1.00 87.56 85 TYR A C 1
ATOM 671 O O . TYR A 1 85 ? 0.097 -1.013 -0.591 1.00 87.56 85 TYR A O 1
ATOM 679 N N . SER A 1 86 ? -0.172 -2.064 -2.561 1.00 88.44 86 SER A N 1
ATOM 680 C CA . SER A 1 86 ? -1.449 -1.429 -2.894 1.00 88.44 86 SER A CA 1
ATOM 681 C C . SER A 1 86 ? -2.512 -1.715 -1.835 1.00 88.44 86 SER A C 1
ATOM 683 O O . SER A 1 86 ? -3.253 -0.814 -1.455 1.00 88.44 86 SER A O 1
ATOM 685 N N . PHE A 1 87 ? -2.548 -2.932 -1.292 1.00 92.56 87 PHE A N 1
ATOM 686 C CA . PHE A 1 87 ? -3.423 -3.283 -0.178 1.00 92.56 87 PHE A CA 1
ATOM 687 C C . PHE A 1 87 ? -3.116 -2.470 1.089 1.00 92.56 87 PHE A C 1
ATOM 689 O O . PHE A 1 87 ? -4.041 -2.016 1.759 1.00 92.56 87 PHE A O 1
ATOM 696 N N . GLY A 1 88 ? -1.837 -2.238 1.398 1.00 93.62 88 GLY A N 1
ATOM 697 C CA . GLY A 1 88 ? -1.418 -1.358 2.491 1.00 93.62 88 GLY A CA 1
ATOM 698 C C . GLY A 1 88 ? -1.916 0.077 2.314 1.00 93.62 88 GLY A C 1
ATOM 699 O O . GLY A 1 88 ? -2.471 0.648 3.251 1.00 93.62 88 GLY A O 1
ATOM 700 N N . ILE A 1 89 ? -1.804 0.631 1.103 1.00 91.31 89 ILE A N 1
ATOM 701 C CA . ILE A 1 89 ? -2.357 1.954 0.782 1.00 91.31 89 ILE A CA 1
ATOM 702 C C . ILE A 1 89 ? -3.872 1.967 0.997 1.00 91.31 89 ILE A C 1
ATOM 704 O O . ILE A 1 89 ? -4.357 2.802 1.751 1.00 91.31 89 ILE A O 1
ATOM 708 N N . ILE A 1 90 ? -4.605 0.998 0.443 1.00 92.56 90 ILE A N 1
ATOM 709 C CA . ILE A 1 90 ? -6.068 0.918 0.584 1.00 92.56 90 ILE A CA 1
ATOM 710 C C . ILE A 1 90 ? -6.484 0.803 2.056 1.00 92.56 90 ILE A C 1
ATOM 712 O O . ILE A 1 90 ? -7.473 1.412 2.461 1.00 92.56 90 ILE A O 1
ATOM 716 N N . LEU A 1 91 ? -5.742 0.056 2.882 1.00 93.94 91 LEU A N 1
ATOM 717 C CA . LEU A 1 91 ? -5.984 0.016 4.326 1.00 93.94 91 LEU A CA 1
ATOM 718 C C . LEU A 1 91 ? -5.811 1.401 4.956 1.00 93.94 91 LEU A C 1
ATOM 720 O O . LEU A 1 91 ? -6.673 1.832 5.717 1.00 93.94 91 LEU A O 1
ATOM 724 N N . MET A 1 92 ? -4.736 2.115 4.623 1.00 94.19 92 MET A N 1
ATOM 725 C CA . MET A 1 92 ? -4.523 3.474 5.118 1.00 94.19 92 MET A CA 1
ATOM 726 C C . MET A 1 92 ? -5.646 4.416 4.676 1.00 94.19 92 MET A C 1
ATOM 728 O O . MET A 1 92 ? -6.202 5.124 5.514 1.00 94.19 92 MET A O 1
ATOM 732 N N . GLU A 1 93 ? -6.049 4.368 3.406 1.00 93.25 93 GLU A N 1
ATOM 733 C CA . GLU A 1 93 ? -7.159 5.163 2.870 1.00 93.25 93 GLU A CA 1
ATOM 734 C C . GLU A 1 93 ? -8.486 4.841 3.565 1.00 93.25 93 GLU A C 1
ATOM 736 O O . GLU A 1 93 ? -9.247 5.739 3.912 1.00 93.25 93 GLU A O 1
ATOM 741 N N . THR A 1 94 ? -8.757 3.559 3.819 1.00 92.88 94 THR A N 1
ATOM 742 C CA . THR A 1 94 ? -10.017 3.105 4.426 1.00 92.88 94 THR A CA 1
ATOM 743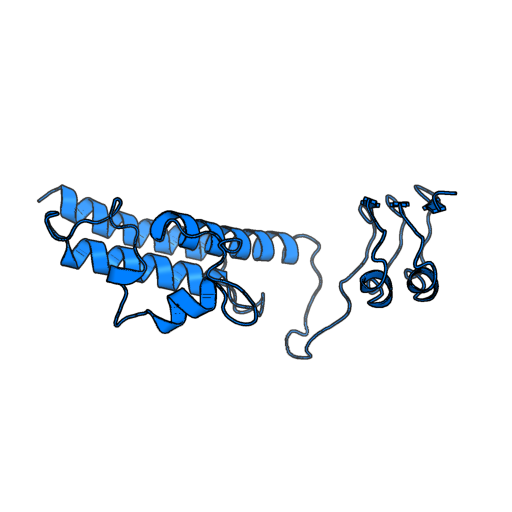 C C . THR A 1 94 ? -10.185 3.640 5.844 1.00 92.88 94 THR A C 1
ATOM 745 O O . THR A 1 94 ? -11.275 4.070 6.210 1.00 92.88 94 THR A O 1
ATOM 748 N N . PHE A 1 95 ? -9.119 3.615 6.648 1.00 93.06 95 PHE A N 1
ATOM 749 C CA . PHE A 1 95 ? -9.192 4.002 8.060 1.00 93.06 95 PHE A CA 1
ATOM 750 C C . PHE A 1 95 ? -8.967 5.496 8.297 1.00 93.06 95 PHE A C 1
ATOM 752 O O . PHE A 1 95 ? -9.429 6.011 9.313 1.00 93.06 95 PHE A O 1
ATOM 759 N N . SER A 1 96 ? -8.289 6.192 7.382 1.00 92.50 96 SER A N 1
ATOM 760 C CA . SER A 1 96 ? -8.054 7.640 7.480 1.00 92.50 96 SER A CA 1
ATOM 761 C C . SER A 1 96 ? -9.032 8.489 6.669 1.00 92.50 96 SER A C 1
ATOM 763 O O . SER A 1 96 ? -9.143 9.691 6.894 1.00 92.50 96 SER A O 1
ATOM 765 N N . ARG A 1 97 ? -9.732 7.875 5.704 1.00 91.00 97 ARG A N 1
ATOM 766 C CA . ARG A 1 97 ? -10.526 8.551 4.667 1.00 91.00 97 ARG A CA 1
ATOM 767 C C . ARG A 1 97 ? -9.722 9.578 3.857 1.00 91.00 97 ARG A C 1
ATOM 769 O O . ARG A 1 97 ? -10.295 10.472 3.239 1.00 91.00 97 ARG A O 1
ATOM 776 N N . MET A 1 98 ? -8.403 9.424 3.824 1.00 87.75 98 MET A N 1
ATOM 777 C CA . MET A 1 98 ? -7.503 10.235 3.011 1.00 87.75 98 MET A CA 1
ATOM 778 C C . MET A 1 98 ? -7.062 9.447 1.788 1.00 87.75 98 MET A C 1
ATOM 780 O O . MET A 1 98 ? -6.974 8.225 1.846 1.00 87.75 98 MET A O 1
ATOM 784 N N . LYS A 1 99 ? -6.756 10.129 0.689 1.00 86.94 99 LYS A N 1
ATOM 785 C CA . LYS A 1 99 ? -6.214 9.518 -0.530 1.00 86.94 99 LYS A CA 1
ATOM 786 C C . LYS A 1 99 ? -4.794 10.004 -0.773 1.00 86.94 99 LYS A C 1
ATOM 788 O O . LYS A 1 99 ? -4.539 11.184 -0.558 1.00 86.94 99 LYS A O 1
ATOM 793 N N . PRO A 1 100 ? -3.887 9.184 -1.338 1.00 82.88 100 PRO A N 1
ATOM 794 C CA . PRO A 1 100 ? -2.555 9.644 -1.734 1.00 82.88 100 PRO A CA 1
ATOM 795 C C . PRO A 1 100 ? -2.572 10.838 -2.700 1.00 82.88 100 PRO A C 1
ATOM 797 O O . PRO A 1 100 ? -1.589 11.560 -2.789 1.00 82.88 100 PRO A O 1
ATOM 800 N N . SER A 1 101 ? -3.674 11.034 -3.432 1.00 82.06 101 SER A N 1
ATOM 801 C CA . SER A 1 101 ? -3.882 12.153 -4.356 1.00 82.06 101 SER A CA 1
ATOM 802 C C . SER A 1 101 ? -4.434 13.426 -3.704 1.00 82.06 101 SER A C 1
ATOM 804 O O . SER A 1 101 ? -4.651 14.407 -4.414 1.00 82.06 101 SER A O 1
ATOM 806 N N . ASP A 1 102 ? -4.762 13.404 -2.409 1.00 80.38 102 ASP A N 1
ATOM 807 C CA . ASP A 1 102 ? -5.312 14.574 -1.727 1.00 80.38 102 ASP A CA 1
ATOM 808 C C . ASP A 1 102 ? -4.285 15.706 -1.681 1.00 80.38 102 ASP A C 1
ATOM 810 O O . ASP A 1 102 ? -3.080 15.486 -1.569 1.00 80.38 102 ASP A O 1
ATOM 814 N N . GLU A 1 103 ? -4.768 16.948 -1.742 1.00 82.81 103 GLU A N 1
ATOM 815 C CA . GLU A 1 103 ? -3.896 18.117 -1.897 1.00 82.81 103 GLU A CA 1
ATOM 816 C C . GLU A 1 103 ? -2.903 18.326 -0.754 1.00 82.81 103 GLU A C 1
ATOM 818 O O . GLU A 1 103 ? -1.915 19.038 -0.928 1.00 82.81 103 GLU A O 1
ATOM 823 N N . ILE A 1 104 ? -3.178 17.718 0.397 1.00 83.00 104 ILE A N 1
ATOM 824 C CA . ILE A 1 104 ? -2.322 17.765 1.576 1.00 83.00 104 ILE A CA 1
ATOM 825 C C . ILE A 1 104 ? -1.023 16.959 1.405 1.00 83.00 104 ILE A C 1
ATOM 827 O O . ILE A 1 104 ? -0.076 17.184 2.151 1.00 83.00 104 ILE A O 1
ATOM 831 N N . PHE A 1 105 ? -0.961 16.048 0.426 1.00 82.44 105 PHE A N 1
ATOM 832 C CA . PHE A 1 105 ? 0.187 15.178 0.149 1.00 82.44 105 PHE A CA 1
ATOM 833 C C . PHE A 1 105 ? 0.920 15.623 -1.125 1.00 82.44 105 PHE A C 1
ATOM 835 O O . PHE A 1 105 ? 1.011 14.891 -2.112 1.00 82.44 105 PHE A O 1
ATOM 842 N N . LYS A 1 106 ? 1.400 16.869 -1.132 1.00 74.75 106 LYS A N 1
ATOM 843 C CA . LYS A 1 106 ? 2.237 17.422 -2.209 1.00 74.75 106 LYS A CA 1
ATOM 844 C C . LYS A 1 106 ? 3.712 17.428 -1.789 1.00 74.75 106 LYS A C 1
ATOM 846 O O . LYS A 1 106 ? 4.030 17.375 -0.603 1.00 74.75 106 LYS A O 1
ATOM 851 N N . GLU A 1 107 ? 4.593 17.523 -2.785 1.00 74.38 107 GLU A N 1
ATOM 852 C CA . GLU A 1 107 ? 6.055 17.569 -2.621 1.00 74.38 107 GLU A CA 1
ATOM 853 C C . GLU A 1 107 ? 6.623 16.272 -2.017 1.00 74.38 107 GLU A C 1
ATOM 855 O O . GLU A 1 107 ? 6.644 15.253 -2.706 1.00 74.38 107 GLU A O 1
ATOM 860 N N . ASP A 1 108 ? 7.057 16.305 -0.755 1.00 77.06 108 ASP A N 1
ATOM 861 C CA . ASP A 1 108 ? 7.772 15.207 -0.090 1.00 77.06 108 ASP A CA 1
ATOM 862 C C . ASP A 1 108 ? 6.918 14.457 0.952 1.00 77.06 108 ASP A C 1
ATOM 864 O O . ASP A 1 108 ? 7.333 13.417 1.479 1.00 77.06 108 ASP A O 1
ATOM 868 N N . LEU A 1 109 ? 5.712 14.954 1.261 1.00 79.12 109 LEU A N 1
ATOM 869 C CA . LEU A 1 109 ? 4.825 14.318 2.233 1.00 79.12 109 LEU A CA 1
ATOM 870 C C . LEU A 1 109 ? 3.922 13.289 1.549 1.00 79.12 109 LEU A C 1
ATOM 872 O O . LEU A 1 109 ? 3.105 13.620 0.694 1.00 79.12 109 LEU A O 1
ATOM 876 N N . THR A 1 110 ? 4.030 12.032 1.977 1.00 87.62 110 THR A N 1
ATOM 877 C CA . THR A 1 110 ? 3.173 10.937 1.505 1.00 87.62 110 THR A CA 1
ATOM 878 C C . THR A 1 110 ? 2.199 10.498 2.596 1.00 87.62 110 THR A C 1
ATOM 880 O O . THR A 1 110 ? 2.491 10.639 3.783 1.00 87.62 110 THR A O 1
ATOM 883 N N . LEU A 1 111 ? 1.070 9.891 2.206 1.00 88.56 111 LEU A N 1
ATOM 884 C CA . LEU A 1 111 ? 0.107 9.279 3.138 1.00 88.56 111 LEU A CA 1
ATOM 885 C C . LEU A 1 111 ? 0.792 8.319 4.129 1.00 88.56 111 LEU A C 1
ATOM 887 O O . LEU A 1 111 ? 0.470 8.305 5.314 1.00 88.56 111 LEU A O 1
ATOM 891 N N . LYS A 1 112 ? 1.773 7.549 3.641 1.00 90.50 112 LYS A N 1
ATOM 892 C CA . LYS A 1 112 ? 2.583 6.633 4.449 1.00 90.50 112 LYS A CA 1
ATOM 893 C C . LYS A 1 112 ? 3.388 7.388 5.510 1.00 90.50 112 LYS A C 1
ATOM 895 O O . LYS A 1 112 ? 3.261 7.059 6.684 1.00 90.50 112 LYS A O 1
ATOM 900 N N . ASN A 1 113 ? 4.164 8.399 5.110 1.00 89.81 113 ASN A N 1
ATOM 901 C CA . ASN A 1 113 ? 4.995 9.181 6.034 1.00 89.81 113 ASN A CA 1
ATOM 902 C C . ASN A 1 113 ? 4.130 9.892 7.079 1.00 89.81 113 ASN A C 1
ATOM 904 O O . ASN A 1 113 ? 4.431 9.844 8.264 1.00 89.81 113 ASN A O 1
ATOM 908 N N . TRP A 1 114 ? 3.010 10.479 6.654 1.00 90.94 114 TRP A N 1
ATOM 909 C CA . TRP A 1 114 ? 2.083 11.159 7.554 1.00 90.94 114 TRP A CA 1
ATOM 910 C C . TRP A 1 114 ? 1.513 10.223 8.631 1.00 90.94 114 TRP A C 1
ATOM 912 O O . TRP A 1 114 ? 1.463 10.586 9.808 1.00 90.94 114 TRP A O 1
ATOM 922 N N . ILE A 1 115 ? 1.126 8.998 8.259 1.00 92.06 115 ILE A N 1
ATOM 923 C CA . ILE A 1 115 ? 0.658 7.987 9.218 1.00 92.06 115 ILE A CA 1
ATOM 924 C C . ILE A 1 115 ? 1.807 7.518 10.115 1.00 92.06 115 ILE A C 1
ATOM 926 O O . ILE A 1 115 ? 1.624 7.412 11.326 1.00 92.06 115 ILE A O 1
ATOM 930 N N . GLU A 1 116 ? 2.984 7.257 9.550 1.00 92.75 116 GLU A N 1
ATOM 931 C CA . GLU A 1 116 ? 4.167 6.816 10.294 1.00 92.75 116 GLU A CA 1
ATOM 932 C C . GLU A 1 116 ? 4.592 7.836 11.361 1.00 92.75 116 GLU A C 1
ATOM 934 O O . GLU A 1 116 ? 4.804 7.458 12.512 1.00 92.75 116 GLU A O 1
ATOM 939 N N . GLU A 1 117 ? 4.613 9.125 11.021 1.00 90.75 117 GLU A N 1
ATOM 940 C CA . GLU A 1 117 ? 4.931 10.226 11.940 1.00 90.75 117 GLU A CA 1
ATOM 941 C C . GLU A 1 117 ? 3.840 10.463 12.992 1.00 90.75 117 GLU A C 1
ATOM 943 O O . GLU A 1 117 ? 4.123 10.870 14.121 1.00 90.75 117 GLU A O 1
ATOM 948 N N . SER A 1 118 ? 2.582 10.185 12.645 1.00 89.88 118 SER A N 1
ATOM 949 C CA . SER A 1 118 ? 1.453 10.349 13.562 1.00 89.88 118 SER A CA 1
ATOM 950 C C . SER A 1 118 ? 1.340 9.217 14.584 1.00 89.88 118 SER A C 1
ATOM 952 O O . SER A 1 118 ? 0.692 9.383 15.623 1.00 89.88 118 SER A O 1
ATOM 954 N N . LEU A 1 119 ? 1.950 8.054 14.337 1.00 89.06 119 LEU A N 1
ATOM 955 C CA . LEU A 1 119 ? 1.911 6.927 15.265 1.00 89.06 119 LEU A CA 1
ATOM 956 C C . LEU A 1 119 ? 3.091 6.962 16.261 1.00 89.06 119 LEU A C 1
ATOM 958 O O . LEU A 1 119 ? 4.232 7.163 15.864 1.00 89.06 119 LEU A O 1
ATOM 962 N N . PRO A 1 120 ? 2.864 6.684 17.566 1.00 80.00 120 PRO A N 1
ATOM 963 C CA . PRO A 1 120 ? 1.581 6.381 18.214 1.00 80.00 120 PRO A CA 1
ATOM 964 C C . PRO A 1 120 ? 0.834 7.624 18.741 1.00 80.00 120 PRO A C 1
ATOM 966 O O . PRO A 1 120 ? -0.330 7.513 19.130 1.00 80.00 120 PRO A O 1
ATOM 969 N N . ASN A 1 121 ? 1.486 8.788 18.770 1.00 80.12 121 ASN A N 1
ATOM 970 C CA . ASN A 1 121 ? 1.098 9.935 19.600 1.00 80.12 121 ASN A CA 1
ATOM 971 C C . ASN A 1 121 ? -0.162 10.679 19.123 1.00 80.12 121 ASN A C 1
ATOM 973 O O . ASN A 1 121 ? -0.865 11.272 19.937 1.00 80.12 121 ASN A O 1
ATOM 977 N N . ALA A 1 122 ? -0.461 10.639 17.825 1.00 84.88 122 ALA A N 1
ATOM 978 C CA . ALA A 1 122 ? -1.553 11.368 17.184 1.00 84.88 122 ALA A CA 1
ATOM 979 C C . ALA A 1 122 ? -2.501 10.440 16.402 1.00 84.88 122 ALA A C 1
ATOM 981 O O . ALA A 1 122 ? -3.204 10.882 15.498 1.00 84.88 122 ALA A O 1
ATOM 982 N N . THR A 1 123 ? -2.578 9.156 16.778 1.00 83.62 123 THR A N 1
ATOM 983 C CA . THR A 1 123 ? -3.400 8.151 16.073 1.00 83.62 123 THR A CA 1
ATOM 984 C C . THR A 1 123 ? -4.868 8.587 15.911 1.00 83.62 123 THR A C 1
ATOM 986 O O . THR A 1 123 ? -5.481 8.323 14.888 1.00 83.62 123 THR A O 1
ATOM 989 N N . VAL A 1 124 ? -5.436 9.310 16.882 1.00 86.56 124 VAL A N 1
ATOM 990 C CA . VAL A 1 124 ? -6.823 9.817 16.812 1.00 86.56 124 VAL A CA 1
ATOM 991 C C . VAL A 1 124 ? -7.023 10.834 15.680 1.00 86.56 124 VAL A C 1
ATOM 993 O O . VAL A 1 124 ? -8.113 10.922 15.133 1.00 86.56 124 VAL A O 1
ATOM 996 N N . GLN A 1 125 ? -5.990 11.605 15.331 1.00 85.62 125 GLN A N 1
ATOM 997 C CA . GLN A 1 125 ? -6.074 12.670 14.324 1.00 85.62 125 GLN A CA 1
ATOM 998 C C . GLN A 1 125 ? -6.032 12.128 12.895 1.00 85.62 125 GLN A C 1
ATOM 1000 O O . GLN A 1 125 ? -6.539 12.776 11.986 1.00 85.62 125 GLN A O 1
ATOM 1005 N N . VAL A 1 126 ? -5.430 10.950 12.708 1.00 89.38 126 VAL A N 1
ATOM 1006 C CA . VAL A 1 126 ? -5.322 10.309 11.392 1.00 89.38 126 VAL A CA 1
ATOM 1007 C C . VAL A 1 126 ? -6.482 9.373 11.080 1.00 89.38 126 VAL A C 1
ATOM 1009 O O . VAL A 1 126 ? -6.615 8.947 9.941 1.00 89.38 126 VAL A O 1
ATOM 1012 N N . ILE A 1 127 ? -7.301 9.013 12.071 1.00 90.12 127 ILE A N 1
ATOM 1013 C CA . ILE A 1 127 ? 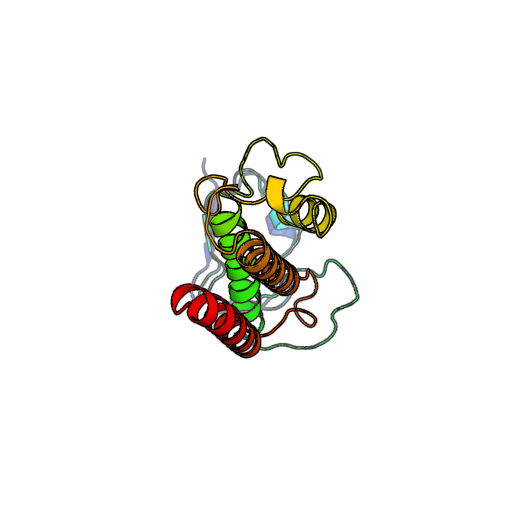-8.469 8.145 11.880 1.00 90.12 127 ILE A CA 1
ATOM 1014 C C . ILE A 1 127 ? -9.652 8.981 11.401 1.00 90.12 127 ILE A C 1
ATOM 1016 O O . ILE A 1 127 ? -9.894 10.076 11.908 1.00 90.12 127 ILE A O 1
ATOM 1020 N N . ASP A 1 128 ? -10.439 8.435 10.474 1.00 88.75 128 ASP A N 1
ATOM 1021 C CA . ASP A 1 128 ? -11.717 9.027 10.093 1.00 88.75 128 ASP A CA 1
ATOM 1022 C C . ASP A 1 128 ? -12.625 9.161 11.322 1.00 88.75 128 ASP A C 1
ATOM 1024 O O . ASP A 1 128 ? -13.049 8.171 11.925 1.00 88.75 128 ASP A O 1
ATOM 1028 N N . GLY A 1 129 ? -12.985 10.397 11.664 1.00 83.06 129 GLY A N 1
ATOM 1029 C CA . GLY A 1 129 ? -13.882 10.692 12.780 1.00 83.06 129 GLY A CA 1
ATOM 1030 C C . GLY A 1 129 ? -15.291 10.098 12.635 1.00 83.06 129 GLY A C 1
ATOM 1031 O O . GLY A 1 129 ? -16.041 10.096 13.608 1.00 83.06 129 GLY A O 1
ATOM 1032 N N . ASN A 1 130 ? -15.669 9.588 11.455 1.00 85.38 130 ASN A N 1
ATOM 1033 C CA . ASN A 1 130 ? -16.909 8.822 11.267 1.00 85.38 130 ASN A CA 1
ATOM 1034 C C . ASN A 1 130 ? -16.752 7.330 11.577 1.00 85.38 130 ASN A C 1
ATOM 1036 O O . ASN A 1 130 ? -17.755 6.663 11.818 1.00 85.38 130 ASN A O 1
ATOM 1040 N N . LEU A 1 131 ? -15.523 6.811 11.547 1.00 86.19 131 LEU A N 1
ATOM 1041 C CA . LEU A 1 131 ? -15.221 5.407 11.805 1.00 86.19 131 LEU A CA 1
ATOM 1042 C C . LEU A 1 131 ? -15.059 5.122 13.300 1.00 86.19 131 LEU A C 1
ATOM 1044 O O . LEU A 1 131 ? -15.462 4.057 13.760 1.00 86.19 131 LEU A O 1
ATOM 1048 N N . LEU A 1 132 ? -14.466 6.059 14.045 1.00 86.00 132 LEU A N 1
ATOM 1049 C CA . LEU A 1 132 ? -14.281 5.930 15.487 1.00 86.00 132 LEU A CA 1
ATOM 1050 C C . LEU A 1 132 ? -14.512 7.272 16.189 1.00 86.00 132 LEU A C 1
ATOM 1052 O O . LEU A 1 132 ? -13.714 8.205 16.065 1.00 86.00 132 LEU A O 1
ATOM 1056 N N . ARG A 1 133 ? -15.595 7.367 16.961 1.00 85.00 133 ARG A N 1
ATOM 1057 C CA . ARG A 1 133 ? -15.963 8.570 17.717 1.00 85.00 133 ARG A CA 1
ATOM 1058 C C . ARG A 1 133 ? -15.507 8.417 19.160 1.00 85.00 133 ARG A C 1
ATOM 1060 O O . ARG A 1 133 ? -15.646 7.357 19.751 1.00 85.00 133 ARG A O 1
ATOM 1067 N N . GLN A 1 134 ? -15.054 9.506 19.780 1.00 83.62 134 GLN A N 1
ATOM 1068 C CA . GLN A 1 134 ? -14.621 9.502 21.191 1.00 83.62 134 GLN A CA 1
ATOM 1069 C C . GLN A 1 134 ? -15.704 9.050 22.189 1.00 83.62 134 GLN A C 1
ATOM 1071 O O . GLN A 1 134 ? -15.394 8.758 23.337 1.00 83.62 134 GLN A O 1
ATOM 1076 N N . GLN A 1 135 ? -16.969 9.034 21.764 1.00 84.31 135 GLN A N 1
ATOM 1077 C CA . GLN A 1 135 ? -18.124 8.625 22.565 1.00 84.31 135 GLN A CA 1
ATOM 1078 C C . GLN A 1 135 ? -18.459 7.136 22.406 1.00 84.31 135 GLN A C 1
ATOM 1080 O O . GLN A 1 135 ? -19.372 6.655 23.072 1.00 84.31 135 GLN A O 1
ATOM 1085 N N . ASP A 1 136 ? -17.764 6.420 21.520 1.00 84.50 136 ASP A N 1
ATOM 1086 C CA . ASP A 1 136 ? -18.013 5.004 21.288 1.00 84.50 136 ASP A CA 1
ATOM 1087 C C . ASP A 1 136 ? -17.587 4.178 22.508 1.00 84.50 136 ASP A C 1
ATOM 1089 O O . ASP A 1 136 ? -16.528 4.403 23.102 1.00 84.50 136 ASP A O 1
ATOM 1093 N N . GLU A 1 137 ? -18.377 3.158 22.847 1.00 86.75 137 GLU A N 1
ATOM 1094 C CA . GLU A 1 137 ? -17.959 2.147 23.819 1.00 86.75 137 GLU A CA 1
ATOM 1095 C C . GLU A 1 137 ? -16.645 1.499 23.377 1.00 86.75 137 GLU A C 1
ATOM 1097 O O . GLU A 1 137 ? -16.415 1.264 22.182 1.00 86.75 137 GLU A O 1
ATOM 1102 N N . HIS A 1 138 ? -15.776 1.227 24.351 1.00 88.69 138 HIS A N 1
ATOM 1103 C CA . HIS A 1 138 ? -14.445 0.664 24.123 1.00 88.69 138 HIS A CA 1
ATOM 1104 C C . HIS A 1 138 ? -13.587 1.485 23.139 1.00 88.69 138 HIS A C 1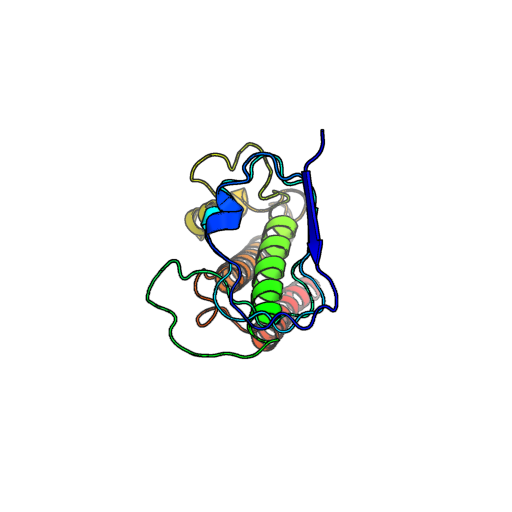
ATOM 1106 O O . HIS A 1 138 ? -12.798 0.927 22.371 1.00 88.69 138 HIS A O 1
ATOM 1112 N N . PHE A 1 139 ? -13.742 2.820 23.124 1.00 88.56 139 PHE A N 1
ATOM 1113 C CA . PHE A 1 139 ? -12.984 3.719 22.243 1.00 88.56 139 PHE A CA 1
ATOM 1114 C C . PHE A 1 139 ? -11.471 3.493 22.334 1.00 88.56 139 PHE A C 1
ATOM 1116 O O . PHE A 1 139 ? -10.806 3.398 21.305 1.00 88.56 139 PHE A O 1
ATOM 1123 N N . SER A 1 140 ? -10.920 3.369 23.545 1.00 88.19 140 SER A N 1
ATOM 1124 C CA . SER A 1 140 ? -9.490 3.126 23.770 1.00 88.19 140 SER A CA 1
ATOM 1125 C C . SER A 1 140 ? -9.002 1.840 23.109 1.00 88.19 140 SER A C 1
ATOM 1127 O O . SER A 1 140 ? -7.964 1.823 22.449 1.00 88.19 140 SER A O 1
ATOM 1129 N N . GLU A 1 141 ? -9.756 0.759 23.249 1.00 90.00 141 GLU A N 1
ATOM 1130 C CA . GLU A 1 141 ? -9.416 -0.563 22.744 1.00 90.00 141 GLU A CA 1
ATOM 1131 C C . GLU A 1 141 ? -9.580 -0.626 21.221 1.00 90.00 141 GLU A C 1
ATOM 1133 O O . GLU A 1 141 ? -8.713 -1.157 20.520 1.00 90.00 141 GLU A O 1
ATOM 1138 N N . LYS A 1 142 ? -10.636 -0.004 20.684 1.00 90.00 142 LYS A N 1
ATOM 1139 C CA . LYS A 1 142 ? -10.830 0.176 19.238 1.00 90.00 142 LYS A CA 1
ATOM 1140 C C . LYS A 1 142 ? -9.717 1.032 18.632 1.00 90.00 142 LYS A C 1
ATOM 1142 O O . LYS A 1 142 ? -9.183 0.671 17.585 1.00 90.00 142 LYS A O 1
ATOM 1147 N N . LEU A 1 143 ? -9.301 2.105 19.308 1.00 91.00 143 LEU A N 1
ATOM 1148 C CA . LEU A 1 143 ? -8.188 2.958 18.887 1.00 91.00 143 LEU A CA 1
ATOM 1149 C C . LEU A 1 143 ? -6.877 2.165 18.810 1.00 91.00 143 LEU A C 1
ATOM 1151 O O . LEU A 1 143 ? -6.127 2.293 17.841 1.00 91.00 143 LEU A O 1
ATOM 1155 N N . VAL A 1 144 ? -6.621 1.298 19.794 1.00 91.50 144 VAL A N 1
ATOM 1156 C CA . VAL A 1 144 ? -5.474 0.379 19.779 1.00 91.50 144 VAL A CA 1
ATOM 1157 C C . VAL A 1 144 ? -5.555 -0.583 18.590 1.00 91.50 144 VAL A C 1
ATOM 1159 O O . VAL A 1 144 ? -4.550 -0.775 17.902 1.00 91.50 144 VAL A O 1
ATOM 1162 N N . CYS A 1 145 ? -6.733 -1.137 18.292 1.00 92.62 145 CYS A N 1
ATOM 1163 C CA . CYS A 1 145 ? -6.927 -2.008 17.130 1.00 92.62 145 CYS A CA 1
ATOM 1164 C C . CYS A 1 145 ? -6.635 -1.273 15.815 1.00 92.62 145 CYS A C 1
ATOM 1166 O O . CYS A 1 145 ? -5.895 -1.789 14.978 1.00 92.62 145 CYS A O 1
ATOM 1168 N N . VAL A 1 146 ? -7.140 -0.048 15.647 1.00 92.44 146 VAL A N 1
ATOM 1169 C CA . VAL A 1 146 ? -6.868 0.760 14.448 1.00 92.44 146 VAL A CA 1
ATOM 1170 C C . VAL A 1 146 ? -5.383 1.130 14.350 1.00 92.44 146 VAL A C 1
ATOM 1172 O O . VAL A 1 146 ? -4.800 1.036 13.271 1.00 92.44 146 VAL A O 1
ATOM 1175 N N . SER A 1 147 ? -4.719 1.429 15.471 1.00 93.38 147 SER A N 1
ATOM 1176 C CA . SER A 1 147 ? -3.260 1.616 15.503 1.00 93.38 147 SER A CA 1
ATOM 1177 C C . SER A 1 147 ? -2.509 0.371 15.008 1.00 93.38 147 SER A C 1
ATOM 1179 O O . SER A 1 147 ? -1.552 0.482 14.239 1.00 93.38 147 SER A O 1
ATOM 1181 N N . MET A 1 148 ? -2.949 -0.833 15.395 1.00 94.56 148 MET A N 1
ATOM 1182 C CA . MET A 1 148 ? -2.372 -2.085 14.887 1.00 94.56 148 MET A CA 1
ATOM 1183 C C . MET A 1 148 ? -2.610 -2.266 13.383 1.00 94.56 148 MET A C 1
ATOM 1185 O O . MET A 1 148 ? -1.717 -2.758 12.692 1.00 94.56 148 MET A O 1
ATOM 1189 N N . ILE A 1 149 ? -3.768 -1.846 12.868 1.00 95.12 149 ILE A N 1
ATOM 1190 C CA . ILE A 1 149 ? -4.071 -1.883 11.430 1.00 95.12 149 ILE A CA 1
ATOM 1191 C C . ILE A 1 149 ? -3.138 -0.947 10.660 1.00 95.12 149 ILE A C 1
ATOM 1193 O O . ILE A 1 149 ? -2.554 -1.376 9.668 1.00 95.12 149 ILE A O 1
ATOM 1197 N N . PHE A 1 150 ? -2.920 0.284 11.130 1.00 95.38 150 PHE A N 1
ATOM 1198 C CA . PHE A 1 150 ? -1.973 1.195 10.483 1.00 95.38 150 PHE A CA 1
ATOM 1199 C C . PHE A 1 150 ? -0.538 0.665 10.515 1.00 95.38 150 PHE A C 1
ATOM 1201 O O . PHE A 1 150 ? 0.139 0.700 9.493 1.00 95.38 150 PHE A O 1
ATOM 1208 N N . LYS A 1 151 ? -0.082 0.078 11.629 1.00 95.44 151 LYS A N 1
ATOM 1209 C CA . LYS A 1 151 ? 1.241 -0.579 11.688 1.00 95.44 151 LYS A CA 1
ATOM 1210 C C . LYS A 1 151 ? 1.371 -1.721 10.678 1.00 95.44 151 LYS A C 1
ATOM 1212 O O . LYS A 1 151 ? 2.416 -1.874 10.041 1.00 95.44 151 LYS A O 1
ATOM 1217 N N . LEU A 1 152 ? 0.312 -2.516 10.519 1.00 96.25 152 LEU A N 1
ATOM 1218 C CA . LEU A 1 152 ? 0.266 -3.574 9.515 1.00 96.25 152 LEU A CA 1
ATOM 1219 C C . LEU A 1 152 ? 0.320 -2.997 8.096 1.00 96.25 152 LEU A C 1
ATOM 1221 O O . LEU A 1 152 ? 1.065 -3.506 7.261 1.00 96.25 152 LEU A O 1
ATOM 1225 N N . ALA A 1 153 ? -0.425 -1.923 7.834 1.00 95.50 153 ALA A N 1
ATOM 1226 C CA . ALA A 1 153 ? -0.430 -1.242 6.547 1.00 95.50 153 ALA A CA 1
ATOM 1227 C C . ALA A 1 153 ? 0.943 -0.637 6.206 1.00 95.50 153 ALA A C 1
ATOM 1229 O O . ALA A 1 153 ? 1.435 -0.840 5.099 1.00 95.50 153 ALA A O 1
ATOM 1230 N N . LEU A 1 154 ? 1.625 -0.013 7.172 1.00 94.44 154 LEU A N 1
ATOM 1231 C CA . LEU A 1 154 ? 3.001 0.473 7.010 1.00 94.44 154 LEU A CA 1
ATOM 1232 C C . LEU A 1 154 ? 3.971 -0.667 6.664 1.00 94.44 154 LEU A C 1
ATOM 1234 O O . LEU A 1 154 ? 4.783 -0.521 5.755 1.00 94.44 154 LEU A O 1
ATOM 1238 N N . SER A 1 155 ? 3.821 -1.832 7.305 1.00 94.12 155 SER A N 1
ATOM 1239 C CA . SER A 1 155 ? 4.616 -3.034 6.992 1.00 94.12 155 SER A CA 1
ATOM 1240 C C . SER A 1 155 ? 4.328 -3.597 5.589 1.00 94.12 155 SER A C 1
ATOM 1242 O O . SER A 1 155 ? 5.193 -4.218 4.968 1.00 94.12 155 SER A O 1
ATOM 1244 N N . CYS A 1 156 ? 3.116 -3.385 5.065 1.00 92.12 156 CYS A N 1
ATOM 1245 C CA . CYS A 1 156 ? 2.767 -3.688 3.673 1.00 92.12 156 CYS A CA 1
ATOM 1246 C C . CYS A 1 156 ? 3.388 -2.675 2.699 1.00 92.12 156 CYS A C 1
ATOM 1248 O O . CYS A 1 156 ? 3.711 -3.025 1.566 1.00 92.12 156 CYS A O 1
ATOM 1250 N N . CYS A 1 157 ? 3.594 -1.434 3.137 1.00 90.38 157 CYS A N 1
ATOM 1251 C CA . CYS A 1 157 ? 4.150 -0.346 2.337 1.00 90.38 157 CYS A CA 1
ATOM 1252 C C . CYS A 1 157 ? 5.672 -0.180 2.485 1.00 90.38 157 CYS A C 1
ATOM 1254 O O . CYS A 1 157 ? 6.215 0.879 2.167 1.00 90.38 157 CYS A O 1
ATOM 1256 N N . THR A 1 158 ? 6.383 -1.217 2.936 1.00 86.81 158 THR A N 1
ATOM 1257 C CA . THR A 1 158 ? 7.851 -1.217 2.962 1.00 86.81 158 THR A CA 1
ATOM 1258 C C . THR A 1 158 ? 8.408 -1.059 1.547 1.00 86.81 158 THR A C 1
ATOM 1260 O O . THR A 1 158 ? 7.994 -1.773 0.627 1.00 86.81 158 THR A O 1
ATOM 1263 N N . GLU A 1 159 ? 9.354 -0.130 1.372 1.00 78.44 159 GLU A N 1
ATOM 1264 C CA . GLU A 1 159 ? 9.955 0.190 0.067 1.00 78.44 159 GLU A CA 1
ATOM 1265 C C . GLU A 1 159 ? 10.646 -1.032 -0.541 1.00 78.44 159 GLU A C 1
ATOM 1267 O O . GLU A 1 159 ? 10.437 -1.364 -1.708 1.00 78.44 159 GLU A O 1
ATOM 1272 N N . CYS A 1 160 ? 11.416 -1.750 0.281 1.00 70.12 160 CYS A N 1
ATOM 1273 C CA . CYS A 1 160 ? 12.047 -3.001 -0.104 1.00 70.12 160 CYS A CA 1
ATOM 1274 C C . CYS A 1 160 ? 10.990 -4.114 -0.195 1.00 70.12 160 CYS A C 1
ATOM 1276 O O . CYS A 1 160 ? 10.382 -4.465 0.819 1.00 70.12 160 CYS A O 1
ATOM 1278 N N . PRO A 1 161 ? 10.778 -4.738 -1.371 1.00 68.00 161 PRO A N 1
ATOM 1279 C CA . PRO A 1 161 ? 9.808 -5.820 -1.495 1.00 68.00 161 PRO A CA 1
ATOM 1280 C C . PRO A 1 161 ? 10.160 -7.048 -0.644 1.00 68.00 161 PRO A C 1
ATOM 1282 O O . PRO A 1 161 ? 9.270 -7.830 -0.337 1.00 68.00 161 PRO A O 1
ATOM 1285 N N . GLN A 1 162 ? 11.434 -7.261 -0.293 1.00 68.00 162 GLN A N 1
ATOM 1286 C CA . GLN A 1 162 ? 11.857 -8.415 0.514 1.00 68.00 162 GLN A CA 1
ATOM 1287 C C . GLN A 1 162 ? 11.455 -8.298 1.981 1.00 68.00 162 GLN A C 1
ATOM 1289 O O . GLN A 1 162 ? 11.002 -9.286 2.551 1.00 68.00 162 GLN A O 1
ATOM 1294 N N . ASP A 1 163 ? 11.555 -7.093 2.533 1.00 76.12 163 ASP A N 1
ATOM 1295 C CA . ASP A 1 163 ? 11.162 -6.786 3.911 1.00 76.12 163 ASP A CA 1
ATOM 1296 C C . ASP A 1 163 ? 9.650 -6.552 4.036 1.00 76.12 163 ASP A C 1
ATOM 1298 O O . ASP A 1 163 ? 9.107 -6.405 5.131 1.00 76.12 163 ASP A O 1
ATOM 1302 N N . ARG A 1 164 ? 8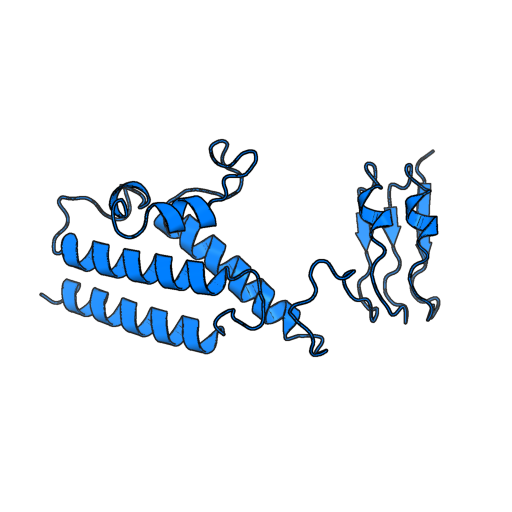.951 -6.510 2.897 1.00 83.94 164 ARG A N 1
ATOM 1303 C CA . ARG A 1 164 ? 7.500 -6.408 2.843 1.00 83.94 164 ARG A CA 1
ATOM 1304 C C . ARG A 1 164 ? 6.878 -7.714 3.316 1.00 83.94 164 ARG A C 1
ATOM 1306 O O . ARG A 1 164 ? 7.131 -8.785 2.757 1.00 83.94 164 ARG A O 1
ATOM 1313 N N . ILE A 1 165 ? 6.016 -7.588 4.316 1.00 87.00 165 ILE A N 1
ATOM 1314 C CA . ILE A 1 165 ? 5.216 -8.685 4.860 1.00 87.00 165 ILE A CA 1
ATOM 1315 C C . ILE A 1 165 ? 4.466 -9.427 3.743 1.00 87.00 165 ILE A C 1
ATOM 1317 O O . ILE A 1 165 ? 4.027 -8.822 2.762 1.00 87.00 165 ILE A O 1
ATOM 1321 N N . ASN A 1 166 ? 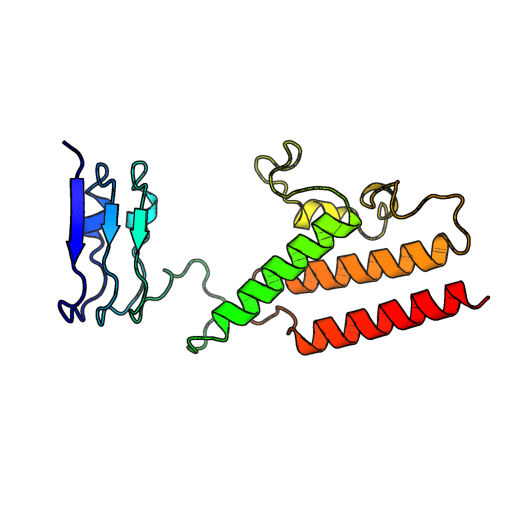4.310 -10.746 3.858 1.00 85.00 166 ASN A N 1
ATOM 1322 C CA . ASN A 1 166 ? 3.584 -11.506 2.840 1.00 85.00 166 ASN A CA 1
ATOM 1323 C C . ASN A 1 166 ? 2.070 -11.523 3.111 1.00 85.00 166 ASN A C 1
ATOM 1325 O O . ASN A 1 166 ? 1.618 -11.412 4.249 1.00 85.00 166 ASN A O 1
ATOM 1329 N N . ILE A 1 167 ? 1.259 -11.736 2.071 1.00 89.00 167 ILE A N 1
ATOM 1330 C CA . ILE A 1 167 ? -0.207 -11.676 2.199 1.00 89.00 167 ILE A CA 1
ATOM 1331 C C . ILE A 1 167 ? -0.784 -12.677 3.217 1.00 89.00 167 ILE A C 1
ATOM 1333 O O . ILE A 1 167 ? -1.800 -12.398 3.850 1.00 89.00 167 ILE A O 1
ATOM 1337 N N . LYS A 1 168 ? -0.146 -13.838 3.427 1.00 86.75 168 LYS A N 1
ATOM 1338 C CA . LYS A 1 168 ? -0.617 -14.823 4.416 1.00 86.75 168 LYS A CA 1
ATOM 1339 C C . LYS A 1 168 ? -0.439 -14.291 5.836 1.00 86.75 168 LYS A C 1
ATOM 1341 O O . LYS A 1 168 ? -1.331 -14.466 6.665 1.00 86.75 168 LYS A O 1
ATOM 1346 N N . GLU A 1 169 ? 0.677 -13.621 6.100 1.00 89.31 169 GLU A N 1
ATOM 1347 C CA . GLU A 1 169 ? 0.951 -12.955 7.375 1.00 89.31 169 GLU A CA 1
ATOM 1348 C C . GLU A 1 169 ? 0.015 -11.765 7.592 1.00 89.31 169 GLU A C 1
ATOM 1350 O O . GLU A 1 169 ? -0.536 -11.623 8.683 1.00 89.31 169 GLU A O 1
ATOM 1355 N N . VAL A 1 170 ? -0.258 -10.979 6.544 1.00 92.12 170 VAL A N 1
ATOM 1356 C CA . VAL A 1 170 ? -1.253 -9.893 6.584 1.00 92.12 170 VAL A CA 1
ATOM 1357 C C . VAL A 1 170 ? -2.626 -10.426 6.987 1.00 92.12 170 VAL A C 1
ATOM 1359 O O . VAL A 1 170 ? -3.240 -9.925 7.928 1.00 92.12 170 VAL A O 1
ATOM 1362 N N . VAL A 1 171 ? -3.096 -11.494 6.336 1.00 90.88 171 VAL A N 1
ATOM 1363 C CA . VAL A 1 171 ? -4.382 -12.129 6.664 1.00 90.88 171 VAL A CA 1
ATOM 1364 C C . VAL A 1 171 ? -4.388 -12.672 8.095 1.00 90.88 171 VAL A C 1
ATOM 1366 O O . VAL A 1 171 ? -5.394 -12.542 8.794 1.00 90.88 171 VAL A O 1
ATOM 1369 N N . ALA A 1 172 ? -3.291 -13.277 8.556 1.00 92.25 172 ALA A N 1
ATOM 1370 C CA . ALA A 1 172 ? -3.183 -13.772 9.927 1.00 92.25 172 ALA A CA 1
ATOM 1371 C C . ALA A 1 172 ? -3.255 -12.631 10.957 1.00 92.25 172 ALA A C 1
ATOM 1373 O O . ALA A 1 172 ? -3.982 -12.744 11.948 1.00 92.25 172 ALA A O 1
ATOM 1374 N N . ALA A 1 173 ? -2.562 -11.519 10.700 1.00 95.12 173 ALA A N 1
ATOM 1375 C CA . ALA A 1 173 ? -2.584 -10.332 11.547 1.00 95.12 173 ALA A CA 1
ATOM 1376 C C . ALA A 1 173 ? -3.978 -9.688 11.588 1.00 95.12 173 ALA A C 1
ATOM 1378 O O . ALA A 1 173 ? -4.504 -9.450 12.675 1.00 95.12 173 ALA A O 1
ATOM 1379 N N . LEU A 1 174 ? -4.630 -9.501 10.435 1.00 93.31 174 LEU A N 1
ATOM 1380 C CA . LEU A 1 174 ? -5.994 -8.964 10.368 1.00 93.31 174 LEU A CA 1
ATOM 1381 C C . LEU A 1 174 ? -7.002 -9.852 11.098 1.00 93.31 174 LEU A C 1
ATOM 1383 O O . LEU A 1 174 ? -7.845 -9.343 11.829 1.00 93.31 174 LEU A O 1
ATOM 1387 N N . LYS A 1 175 ? -6.899 -11.181 10.970 1.00 94.56 175 LYS A N 1
ATOM 1388 C CA . LYS A 1 175 ? -7.745 -12.114 11.733 1.00 94.56 175 LYS A CA 1
ATOM 1389 C C . LYS A 1 175 ? -7.539 -11.970 13.239 1.00 94.56 175 LYS A C 1
ATOM 1391 O O . LYS A 1 175 ? -8.505 -12.065 13.991 1.00 94.56 175 LYS A O 1
ATOM 1396 N N . LYS A 1 176 ? -6.301 -11.748 13.688 1.00 95.25 176 LYS A N 1
ATOM 1397 C CA . LYS A 1 176 ? -5.996 -11.520 15.105 1.00 95.25 176 LYS A CA 1
ATOM 1398 C C . LYS A 1 176 ? -6.609 -10.211 15.605 1.00 95.25 176 LYS A C 1
ATOM 1400 O O . LYS A 1 176 ? -7.235 -10.226 16.658 1.00 95.25 176 LYS A O 1
ATOM 1405 N N . ILE A 1 177 ? -6.473 -9.126 14.841 1.00 93.81 177 ILE A N 1
ATOM 1406 C CA . ILE A 1 177 ? -7.057 -7.819 15.179 1.00 93.81 177 ILE A CA 1
ATOM 1407 C C . ILE A 1 177 ? -8.587 -7.904 15.189 1.00 93.81 177 ILE A C 1
ATOM 1409 O O . ILE A 1 177 ? -9.221 -7.470 16.144 1.00 93.81 177 ILE A O 1
ATOM 1413 N N . LYS A 1 178 ? -9.188 -8.548 14.181 1.00 92.94 178 LYS A N 1
ATOM 1414 C CA . LYS A 1 178 ? -10.637 -8.768 14.125 1.00 92.94 178 LYS A CA 1
ATOM 1415 C C . LYS A 1 178 ? -11.146 -9.508 15.362 1.00 92.94 178 LYS A C 1
ATOM 1417 O O . LYS A 1 178 ? -12.110 -9.070 15.964 1.00 92.94 178 LYS A O 1
ATOM 1422 N N . ARG A 1 179 ? -10.468 -10.578 15.787 1.00 92.38 179 ARG A N 1
ATOM 1423 C CA . ARG A 1 179 ? -10.854 -11.307 17.007 1.00 92.38 179 ARG A CA 1
ATOM 1424 C C . ARG A 1 179 ? -10.835 -10.425 18.255 1.00 92.38 179 ARG A C 1
ATOM 1426 O O . ARG A 1 179 ? -11.662 -10.638 19.124 1.00 92.38 179 ARG A O 1
ATOM 1433 N N . GLN A 1 180 ? -9.903 -9.474 18.354 1.00 90.94 180 GLN A N 1
ATOM 1434 C CA . GLN A 1 180 ? -9.876 -8.519 19.467 1.00 90.94 180 GLN A CA 1
ATOM 1435 C C . GLN A 1 180 ? -11.063 -7.554 19.407 1.00 90.94 180 GLN A C 1
ATOM 1437 O O . GLN A 1 180 ? -11.667 -7.279 20.434 1.00 90.94 180 GLN A O 1
ATOM 1442 N N . LEU A 1 181 ? -11.426 -7.085 18.212 1.00 87.25 181 LEU A N 1
ATOM 1443 C CA . LEU A 1 181 ? -12.623 -6.267 18.007 1.00 87.25 181 LEU A CA 1
ATOM 1444 C C . LEU A 1 181 ? -13.907 -7.027 18.355 1.00 87.25 181 LEU A C 1
ATOM 1446 O O . LEU A 1 181 ? -14.737 -6.488 19.076 1.00 87.25 181 LEU A O 1
ATOM 1450 N N . ASP A 1 182 ? -14.035 -8.279 17.909 1.00 87.38 182 ASP A N 1
ATOM 1451 C CA . ASP A 1 182 ? -15.215 -9.112 18.167 1.00 87.38 182 ASP A CA 1
ATOM 1452 C C . ASP A 1 182 ? -15.407 -9.343 19.684 1.00 87.38 182 ASP A C 1
ATOM 1454 O O . ASP A 1 182 ? -16.519 -9.243 20.195 1.00 87.38 182 ASP A O 1
ATOM 1458 N N . THR A 1 183 ? -14.320 -9.538 20.448 1.00 85.94 183 THR A N 1
ATOM 1459 C CA . THR A 1 183 ? -14.413 -9.670 21.917 1.00 85.94 183 THR A CA 1
ATOM 1460 C C . THR A 1 183 ? -14.867 -8.404 22.643 1.00 85.94 183 THR A C 1
ATOM 1462 O O . THR A 1 183 ? -15.246 -8.501 23.804 1.00 85.94 183 THR A O 1
ATOM 1465 N N . LEU A 1 184 ? -14.806 -7.237 21.995 1.00 79.94 184 LEU A N 1
ATOM 1466 C CA . LEU A 1 184 ? -15.259 -5.960 22.561 1.00 79.94 184 LEU A CA 1
ATOM 1467 C C . LEU A 1 184 ? -16.726 -5.662 22.228 1.00 79.94 184 LEU A C 1
ATOM 1469 O O . LEU A 1 184 ? -17.305 -4.771 22.833 1.00 79.94 184 LEU A O 1
ATOM 1473 N N . SER A 1 185 ? -17.311 -6.345 21.238 1.00 67.38 185 SER A N 1
ATOM 1474 C CA . SER A 1 185 ? -18.736 -6.217 20.898 1.00 67.38 185 SER A CA 1
ATOM 1475 C C . SER A 1 185 ? -19.634 -7.201 21.648 1.00 67.38 185 SER A C 1
ATOM 1477 O O . SER A 1 185 ? -20.850 -7.036 21.629 1.00 67.38 185 SER A O 1
ATOM 1479 N N . ASP A 1 186 ? -19.040 -8.220 22.272 1.00 59.31 186 ASP A N 1
ATOM 1480 C CA . ASP A 1 186 ? -19.742 -9.263 23.032 1.00 59.31 186 ASP A CA 1
ATOM 1481 C C . ASP A 1 186 ? -19.855 -8.947 24.543 1.00 59.31 186 ASP A C 1
ATOM 1483 O O . ASP A 1 186 ? -20.403 -9.754 25.301 1.00 59.31 186 ASP A O 1
ATOM 1487 N N . THR A 1 187 ? -19.327 -7.801 24.987 1.00 55.16 187 THR A N 1
ATOM 1488 C CA . THR A 1 187 ? -19.400 -7.272 26.365 1.00 55.16 187 THR A CA 1
ATOM 1489 C C . THR A 1 187 ? -20.348 -6.095 26.457 1.00 55.16 187 THR A C 1
ATOM 1491 O O . THR A 1 187 ? -21.087 -6.041 27.465 1.00 55.16 187 THR A O 1
#

Foldseek 3Di:
DADEAEDAPPQDQEADDLCVLVPLRHQYYAPEHHAHAEADHPSVVSNPNHNYDHHYNYHYDHDDDDDDDDDDDDPCLVVQLVVLLVVLQVLLCVFQVDHQPDPVNPDPRGSLVVLVVCPPPNLVVRGDCVVAPPPDQPSVQVSVLSSLSNVLSNLSNDPHSVSRDGVVVSVVSVVVSVVSVVVRVVD

Organism: Coffea canephora (NCBI:txid49390)

Radius of gyration: 21.86 Å; chains: 1; bounding box: 42×33×64 Å

Sequence (187 aa):
MRKFCHSQGLRLNRPIADSLGHIISLEVLDLSNNNLSGPIPKSLEVLSYLTYLNLSFNHLRLERRNSLCTDFGLEGLVSTRIDVYSFGIILMETFSRMKPSDEIFKEDLTLKNWIEESLPNATVQVIDGNLLRQQDEHFSEKLVCVSMIFKLALSCCTECPQDRINIKEVVAALKKIKRQLDTLSDT

Secondary structure (DSSP, 8-state):
--EEEE--SS---SPPPGGGGG-TTEEEEE--SS--EEEEPGGGGG-TT--EEE--SSEEEE----TT------TTHHHHHHHHHHHHHHHHHHHH---TTSTTS-TT--HHHHHHHHTTTTHHHHS-TTTS-TTSTTHHHHHHHHHHHHHHHHHHT-SSTTTSPPHHHHHHHHHHHHHHHHHHH--